Protein AF-A0A564YUG1-F1 (afdb_monomer)

Foldseek 3Di:
DPPDDDDPVCQCVVQVPDPPSVVVVVVVVVCCVVVPPPPPDDQPLVDFLLVLLQPADFPDPDAFPDLQLLLVLVVVLCVVQVHDVVVVSVVLRCLLSVVDQFANEEEEEAAPQSCLCVVLCLSPRSWQEDEQEACPVVDLQRCVRVPPTQAYEYEAYADAPVCLVVLLCQLGQHWDWGDDPPDDTDIDGRHHYYYYHHDPSCPNDDPVSNVSNVVSYHYGYRHDHRDPPDDTDNTSSSVSVNSVVVVD

Radius of gyration: 21.31 Å; Cα contacts (8 Å, |Δi|>4): 382; chains: 1; bounding box: 43×66×45 Å

Solvent-accessible surface area (backbone atoms only — not comparable to full-atom values): 13990 Å² total; per-residue (Å²): 133,85,84,71,92,70,62,77,88,57,50,65,74,72,39,69,81,44,89,68,34,68,62,52,49,52,49,48,49,51,48,43,56,74,75,38,93,56,80,84,53,78,61,73,46,78,50,60,49,66,60,42,46,72,70,42,74,65,85,58,92,64,75,44,96,56,34,64,63,28,14,54,51,58,50,46,58,32,57,71,39,75,41,60,60,67,62,49,51,53,50,50,29,39,28,61,34,50,68,46,85,44,34,11,28,41,35,36,32,29,53,82,65,29,50,45,65,62,51,53,50,54,69,44,64,64,50,59,54,36,80,36,53,59,62,40,84,81,41,86,46,55,62,42,69,52,54,98,40,63,33,35,37,28,48,46,59,64,46,40,89,86,46,41,65,58,51,42,33,43,25,30,39,41,70,43,83,33,41,37,90,99,50,74,66,43,76,38,65,64,42,25,32,41,34,29,28,65,58,65,72,42,75,72,47,56,70,88,64,27,52,62,45,62,72,11,47,48,78,46,65,31,74,51,61,58,72,90,81,70,79,73,52,79,29,47,56,9,51,38,48,37,58,54,63,76,78,105

Mean predicted aligned error: 9.44 Å

Secondary structure (DSSP, 8-state):
-------GGGHHHHHTTSTTHHHHHHHHHHHHHHH-TTSSSPPGGGS-HHHHHHHPPP--S---S-HHHHHHHHHHHHHHTT--HHHHHHHHHHHHTT-SSS--EEEEE-STTSSHHHHHHHHHTTS-EEEE-GGGGT-TTTTGGGTT-SEEEEES----TTTHHHHHHHHHT--EEEEETTEEEEEE----EEEEESS-TTTTS-HHHHHHHHTTEEEEE--SPPPTT--S---HHHHHHHHHHHH-

InterPro domains:
  IPR001257 Parvovirus non-structural protein 1, helicase domain [PF01057] (94-233)
  IPR014015 Helicase, superfamily 3, DNA virus [PS51206] (80-248)
  IPR027417 P-loop containing nucleoside triphosphate hydrolase [G3DSA:3.40.50.300] (53-245)
  IPR027417 P-loop containing nucleoside triphosphate hydrolase [SSF52540] (56-233)

Structure (mmCIF, N/CA/C/O backbone):
data_AF-A0A564YUG1-F1
#
_entry.id   AF-A0A564YUG1-F1
#
loop_
_atom_site.group_PDB
_atom_site.id
_atom_site.type_symbol
_atom_site.label_atom_id
_atom_site.label_alt_id
_atom_site.label_comp_id
_atom_site.label_asym_id
_atom_site.label_entity_id
_atom_site.label_seq_id
_atom_site.pdbx_PDB_ins_code
_atom_site.Cartn_x
_atom_site.Cartn_y
_atom_site.Cartn_z
_atom_site.occupancy
_atom_site.B_iso_or_equiv
_atom_site.auth_seq_id
_atom_site.auth_comp_id
_atom_site.auth_asym_id
_atom_site.auth_atom_id
_atom_site.pdbx_PDB_model_num
ATOM 1 N N . MET A 1 1 ? -17.049 35.462 1.068 1.00 35.97 1 MET A N 1
ATOM 2 C CA . MET A 1 1 ? -17.429 35.393 -0.361 1.00 35.97 1 MET A CA 1
ATOM 3 C C . MET A 1 1 ? -17.433 33.933 -0.774 1.00 35.97 1 MET A C 1
ATOM 5 O O . MET A 1 1 ? -16.381 33.310 -0.739 1.00 35.97 1 MET A O 1
ATOM 9 N N . GLN A 1 2 ? -18.609 33.367 -1.058 1.00 30.78 2 GLN A N 1
ATOM 10 C CA . GLN A 1 2 ? -18.734 32.014 -1.605 1.00 30.78 2 GLN A CA 1
ATOM 11 C C . GLN A 1 2 ? -18.182 32.018 -3.034 1.00 30.78 2 GLN A C 1
ATOM 13 O O . GLN A 1 2 ? -18.690 32.736 -3.892 1.00 30.78 2 GLN A O 1
ATOM 18 N N . TRP A 1 3 ? -17.125 31.249 -3.279 1.00 39.06 3 TRP A N 1
ATOM 19 C CA . TRP A 1 3 ? -16.566 31.059 -4.614 1.00 39.06 3 TRP A CA 1
ATOM 20 C C . TRP A 1 3 ? -17.509 30.149 -5.406 1.00 39.06 3 TRP A C 1
ATOM 22 O O . TRP A 1 3 ? -17.439 28.925 -5.316 1.00 39.06 3 TRP A O 1
ATOM 32 N N . ILE A 1 4 ? -18.458 30.762 -6.109 1.00 40.62 4 ILE A N 1
ATOM 33 C CA . ILE A 1 4 ? -19.416 30.072 -6.972 1.00 40.62 4 ILE A CA 1
ATOM 34 C C . ILE A 1 4 ? -18.651 29.411 -8.129 1.00 40.62 4 ILE A C 1
ATOM 36 O O . ILE A 1 4 ? -17.757 30.007 -8.730 1.00 40.62 4 ILE A O 1
ATOM 40 N N . LYS A 1 5 ? -19.008 28.155 -8.410 1.00 41.91 5 LYS A N 1
ATOM 41 C CA . LYS A 1 5 ? -18.576 27.369 -9.570 1.00 41.91 5 LYS A CA 1
ATOM 42 C C . LYS A 1 5 ? -19.058 28.064 -10.851 1.00 41.91 5 LYS A C 1
ATOM 44 O O . LYS A 1 5 ? -20.190 27.840 -11.265 1.00 41.91 5 LYS A O 1
ATOM 49 N N . PHE A 1 6 ? -18.249 28.930 -11.451 1.00 48.94 6 PHE A N 1
ATOM 50 C CA . PHE A 1 6 ? -18.597 29.551 -12.731 1.00 48.94 6 PHE A CA 1
ATOM 51 C C . PHE A 1 6 ? -18.059 28.730 -13.903 1.00 48.94 6 PHE A C 1
ATOM 53 O O . PHE A 1 6 ? -16.914 28.277 -13.873 1.00 48.94 6 PHE A O 1
ATOM 60 N N . ASN A 1 7 ? -18.896 28.559 -14.931 1.00 48.53 7 ASN A N 1
ATOM 61 C CA . ASN A 1 7 ? -18.493 28.012 -16.222 1.00 48.53 7 ASN A CA 1
ATOM 62 C C . ASN A 1 7 ? -17.482 28.987 -16.872 1.00 48.53 7 ASN A C 1
ATOM 64 O O . ASN A 1 7 ? -17.807 30.173 -16.994 1.00 48.53 7 ASN A O 1
ATOM 68 N N . PRO A 1 8 ? -16.280 28.531 -17.282 1.00 51.25 8 PRO A N 1
ATOM 69 C CA . PRO A 1 8 ? -15.263 29.376 -17.905 1.00 51.25 8 PRO A CA 1
ATOM 70 C C . PRO A 1 8 ? -15.755 30.203 -19.098 1.00 51.25 8 PRO A C 1
ATOM 72 O O . PRO A 1 8 ? -15.286 31.321 -19.303 1.00 51.25 8 PRO A O 1
ATOM 75 N N . GLU A 1 9 ? -16.741 29.698 -19.839 1.00 51.22 9 GLU A N 1
ATOM 76 C CA . GLU A 1 9 ? -17.323 30.376 -21.005 1.00 51.22 9 GLU A CA 1
ATOM 77 C C . GLU A 1 9 ? -18.122 31.641 -20.637 1.00 51.22 9 GLU A C 1
ATOM 79 O O . GLU A 1 9 ? -18.300 32.524 -21.469 1.00 51.22 9 GLU A O 1
ATOM 84 N N . GLN A 1 10 ? -18.555 31.780 -19.376 1.00 55.59 10 GLN A N 1
ATOM 85 C CA . GLN A 1 10 ? -19.333 32.926 -18.877 1.00 55.59 10 GLN A CA 1
ATOM 86 C C . GLN A 1 10 ? -18.463 34.027 -18.242 1.00 55.59 10 GLN A C 1
ATOM 88 O O . GLN A 1 10 ? -18.960 35.093 -17.866 1.00 55.59 10 GLN A O 1
ATOM 93 N N . LEU A 1 11 ? -17.156 33.786 -18.092 1.00 58.19 11 LEU A N 1
ATOM 94 C CA . LEU A 1 11 ? -16.226 34.707 -17.430 1.00 58.19 11 LEU A CA 1
ATOM 95 C C . LEU A 1 11 ? -16.029 36.051 -18.163 1.00 58.19 11 LEU A C 1
ATOM 97 O O . LEU A 1 11 ? -15.953 37.068 -17.470 1.00 58.19 11 LEU A O 1
ATOM 101 N N . PRO A 1 12 ? -15.975 36.134 -19.509 1.00 57.88 12 PRO A N 1
ATOM 102 C CA . PRO A 1 12 ? -15.761 37.416 -20.190 1.00 57.88 12 PRO A CA 1
ATOM 103 C C . PRO A 1 12 ? -16.916 38.414 -19.993 1.00 57.88 12 PRO A C 1
ATOM 105 O O . PRO A 1 12 ? -16.694 39.613 -19.818 1.00 57.88 12 PRO A O 1
ATOM 108 N N . GLU A 1 13 ? -18.159 37.929 -19.956 1.00 60.62 13 GLU A N 1
ATOM 109 C CA . GLU A 1 13 ? -19.359 38.774 -19.939 1.00 60.62 13 GLU A CA 1
ATOM 110 C C . GLU A 1 13 ? -19.596 39.439 -18.568 1.00 60.62 13 GLU A C 1
ATOM 112 O O . GLU A 1 13 ? -19.945 40.619 -18.490 1.00 60.62 13 GLU A O 1
ATOM 117 N N . LEU A 1 14 ? -19.311 38.723 -17.473 1.00 57.88 14 LEU A N 1
ATOM 118 C CA . LEU A 1 14 ? -19.419 39.220 -16.092 1.00 57.88 14 LEU A CA 1
ATOM 119 C C . LEU A 1 14 ? -18.334 40.245 -15.732 1.00 57.88 14 LEU A C 1
ATOM 121 O O . LEU A 1 14 ? -18.586 41.178 -14.967 1.00 57.88 14 LEU A O 1
ATOM 125 N N . TRP A 1 15 ? -17.126 40.070 -16.269 1.00 60.28 15 TRP A N 1
ATOM 126 C CA . TRP A 1 15 ? -15.959 40.866 -15.891 1.00 60.28 15 TRP A CA 1
ATOM 127 C C . TRP A 1 15 ? -15.793 42.124 -16.750 1.00 60.28 15 TRP A C 1
ATOM 129 O O . TRP A 1 15 ? -15.273 43.117 -16.243 1.00 60.28 15 TRP A O 1
ATOM 139 N N . SER A 1 16 ? -16.331 42.138 -17.977 1.00 63.28 16 SER A N 1
ATOM 140 C CA . SER A 1 16 ? -16.309 43.287 -18.903 1.00 63.28 16 SER A CA 1
ATOM 141 C C . SER A 1 16 ? -16.864 44.601 -18.328 1.00 63.28 16 SER A C 1
ATOM 143 O O . SER A 1 16 ? -16.553 45.682 -18.824 1.00 63.28 16 SER A O 1
ATOM 145 N N . ARG A 1 17 ? -17.649 44.527 -17.245 1.00 66.81 17 ARG A N 1
ATOM 146 C CA . ARG A 1 17 ? -18.248 45.677 -16.547 1.00 66.81 17 ARG A CA 1
ATOM 147 C C . ARG A 1 17 ? -17.278 46.431 -15.632 1.00 66.81 17 ARG A C 1
ATOM 149 O O . ARG A 1 17 ? -17.641 47.484 -15.112 1.00 66.81 17 ARG A O 1
ATOM 156 N N . TYR A 1 18 ? -16.068 45.916 -15.411 1.00 63.25 18 TYR A N 1
ATOM 157 C CA . TYR A 1 18 ? -15.083 46.528 -14.519 1.00 63.25 18 TYR A CA 1
ATOM 158 C C . TYR A 1 18 ? -13.898 47.126 -15.293 1.00 63.25 18 TYR A C 1
ATOM 160 O O . TYR A 1 18 ? -13.341 46.469 -16.170 1.00 63.25 18 TYR A O 1
ATOM 168 N N . PRO A 1 19 ? -13.417 48.330 -14.940 1.00 66.88 19 PRO A N 1
ATOM 169 C CA . PRO A 1 19 ? -12.185 48.867 -15.515 1.00 66.88 19 PRO A CA 1
ATOM 170 C C . PRO A 1 19 ? -10.993 47.939 -15.225 1.00 66.88 19 PRO A C 1
ATOM 172 O O . PRO A 1 19 ? -10.834 47.463 -14.097 1.00 66.88 19 PRO A O 1
ATOM 175 N N . ASN A 1 20 ? -10.133 47.704 -16.222 1.00 69.56 20 ASN A N 1
ATOM 176 C CA . ASN A 1 20 ? -8.945 46.834 -16.132 1.00 69.56 20 ASN A CA 1
ATOM 177 C C . ASN A 1 20 ? -9.237 45.355 -15.802 1.00 69.56 20 ASN A C 1
ATOM 179 O O . ASN A 1 20 ? -8.380 44.659 -15.245 1.00 69.56 20 ASN A O 1
ATOM 183 N N . TRP A 1 21 ? -10.435 44.864 -16.128 1.00 70.06 21 TRP A N 1
ATOM 184 C CA . TRP A 1 21 ? -10.848 43.488 -15.852 1.00 70.06 21 TRP A CA 1
ATOM 185 C C . TRP A 1 21 ? -9.943 42.435 -16.495 1.00 70.06 21 TRP A C 1
ATOM 187 O O . TRP A 1 21 ? -9.696 41.415 -15.867 1.00 70.06 21 TRP A O 1
ATOM 197 N N . GLU A 1 22 ? -9.375 42.701 -17.673 1.00 66.44 22 GLU A N 1
ATOM 198 C CA . GLU A 1 22 ? -8.448 41.790 -18.359 1.00 66.44 22 GLU A CA 1
ATOM 199 C C . GLU A 1 22 ? -7.212 41.486 -17.506 1.00 66.44 22 GLU A C 1
ATOM 201 O O . GLU A 1 22 ? -6.846 40.326 -17.331 1.00 66.44 22 GLU A O 1
ATOM 206 N N . LYS A 1 23 ? -6.613 42.511 -16.879 1.00 72.31 23 LYS A N 1
ATOM 207 C CA . LYS A 1 23 ? -5.474 42.331 -15.963 1.00 72.31 23 LYS A CA 1
ATOM 208 C C . LYS A 1 23 ? -5.867 41.547 -14.714 1.00 72.31 23 LYS A C 1
ATOM 210 O O . LYS A 1 23 ? -5.093 40.713 -14.252 1.00 72.31 23 LYS A O 1
ATOM 215 N N . LYS A 1 24 ? -7.065 41.786 -14.170 1.00 63.72 24 LYS A N 1
ATOM 216 C CA . LYS A 1 24 ? -7.566 41.042 -13.003 1.00 63.72 24 LYS A CA 1
ATOM 217 C C . LYS A 1 24 ? -7.932 39.600 -13.347 1.00 63.72 24 LYS A C 1
ATOM 219 O O . LYS A 1 24 ? -7.677 38.723 -12.532 1.00 63.72 24 LYS A O 1
ATOM 224 N N . LEU A 1 25 ? -8.472 39.342 -14.536 1.00 68.25 25 LEU A N 1
ATOM 225 C CA . LEU A 1 25 ? -8.755 38.000 -15.033 1.00 68.25 25 LEU A CA 1
ATOM 226 C C . LEU A 1 25 ? -7.450 37.254 -15.308 1.00 68.25 25 LEU A C 1
ATOM 228 O O . LEU A 1 25 ? -7.324 36.115 -14.892 1.00 68.25 25 LEU A O 1
ATOM 232 N N . GLN A 1 26 ? -6.444 37.895 -15.906 1.00 67.44 26 GLN A N 1
ATOM 233 C CA . GLN A 1 26 ? -5.105 37.315 -16.056 1.00 67.44 26 GLN A CA 1
ATOM 234 C C . GLN A 1 26 ? -4.451 37.025 -14.700 1.00 67.44 26 GLN A C 1
ATOM 236 O O . GLN A 1 26 ? -3.839 35.974 -14.523 1.00 67.44 26 GLN A O 1
ATOM 241 N N . GLN A 1 27 ? -4.600 37.907 -13.708 1.00 65.94 27 GLN A N 1
ATOM 242 C CA . GLN A 1 27 ? -4.155 37.639 -12.337 1.00 65.94 27 GLN A CA 1
ATOM 243 C C . GLN A 1 27 ? -4.935 36.486 -11.699 1.00 65.94 27 GLN A C 1
ATOM 245 O O . GLN A 1 27 ? -4.324 35.604 -11.115 1.00 65.94 27 GLN A O 1
ATOM 250 N N . TYR A 1 28 ? -6.257 36.433 -11.855 1.00 63.81 28 TYR A N 1
ATOM 251 C CA . TYR A 1 28 ? -7.085 35.339 -11.352 1.00 63.81 28 TYR A CA 1
ATOM 252 C C . TYR A 1 28 ? -6.732 34.010 -12.020 1.00 63.81 28 TYR A C 1
ATOM 254 O O . TYR A 1 28 ? -6.513 33.032 -11.326 1.00 63.81 28 TYR A O 1
ATOM 262 N N . VAL A 1 29 ? -6.610 33.979 -13.345 1.00 62.97 29 VAL A N 1
ATOM 263 C CA . VAL A 1 29 ? -6.232 32.800 -14.126 1.00 62.97 29 VAL A CA 1
ATOM 264 C C . VAL A 1 29 ? -4.805 32.384 -13.799 1.00 62.97 29 VAL A C 1
ATOM 266 O O . VAL A 1 29 ? -4.581 31.213 -13.563 1.00 62.97 29 VAL A O 1
ATOM 269 N N . SER A 1 30 ? -3.844 33.303 -13.685 1.00 61.09 30 SER A N 1
ATOM 270 C CA . SER A 1 30 ? -2.475 32.951 -13.281 1.00 61.09 30 SER A CA 1
ATOM 271 C C . SER A 1 30 ? -2.395 32.470 -11.836 1.00 61.09 30 SER A C 1
ATOM 273 O O . SER A 1 30 ? -1.652 31.534 -11.567 1.00 61.09 30 SER A O 1
ATOM 275 N N . VAL A 1 31 ? -3.176 33.040 -10.913 1.00 58.19 31 VAL A N 1
ATOM 276 C CA . VAL A 1 31 ? -3.302 32.533 -9.542 1.00 58.19 31 VAL A CA 1
ATOM 277 C C . VAL A 1 31 ? -3.963 31.164 -9.562 1.00 58.19 31 VAL A C 1
ATOM 279 O O . VAL A 1 31 ? -3.436 30.256 -8.945 1.00 58.19 31 VAL A O 1
ATOM 282 N N . MET A 1 32 ? -5.051 30.964 -10.300 1.00 55.44 32 MET A N 1
ATOM 283 C CA . MET A 1 32 ? -5.759 29.685 -10.407 1.00 55.44 32 MET A CA 1
ATOM 284 C C . MET A 1 32 ? -4.901 28.613 -11.086 1.00 55.44 32 MET A C 1
ATOM 286 O O . MET A 1 32 ? -4.830 27.512 -10.574 1.00 55.44 32 MET A O 1
ATOM 290 N N . ILE A 1 33 ? -4.179 28.925 -12.161 1.00 54.00 33 ILE A N 1
ATOM 291 C CA . ILE A 1 33 ? -3.236 28.015 -12.828 1.00 54.00 33 ILE A CA 1
ATOM 292 C C . ILE A 1 33 ? -2.066 27.682 -11.893 1.00 54.00 33 ILE A C 1
ATOM 294 O O . ILE A 1 33 ? -1.682 26.524 -11.793 1.00 54.00 33 ILE A O 1
ATOM 298 N N . LYS A 1 34 ? -1.526 28.669 -11.161 1.00 48.62 34 LYS A N 1
ATOM 299 C CA . LYS A 1 34 ? -0.432 28.446 -10.197 1.00 48.62 34 LYS A CA 1
ATOM 300 C C . LYS A 1 34 ? -0.870 27.726 -8.922 1.00 48.62 34 LYS A C 1
ATOM 302 O O . LYS A 1 34 ? -0.042 27.080 -8.296 1.00 48.62 34 LYS A O 1
ATOM 307 N N . THR A 1 35 ? -2.126 27.873 -8.503 1.00 47.16 35 THR A N 1
ATOM 308 C CA . THR A 1 35 ? -2.647 27.288 -7.251 1.00 47.16 35 THR A CA 1
ATOM 309 C C . THR A 1 35 ? -3.457 26.016 -7.472 1.00 47.16 35 THR A C 1
ATOM 311 O O . THR A 1 35 ? -3.756 25.321 -6.507 1.00 47.16 35 THR A O 1
ATOM 314 N N . LYS A 1 36 ? -3.846 25.710 -8.714 1.00 46.59 36 LYS A N 1
ATOM 315 C CA . LYS A 1 36 ? -4.744 24.606 -9.059 1.00 46.59 36 LYS A CA 1
ATOM 316 C C . LYS A 1 36 ? -4.379 23.975 -10.402 1.00 46.59 36 LYS A C 1
ATOM 318 O O . LYS A 1 36 ? -5.195 23.964 -11.325 1.00 46.59 36 LYS A O 1
ATOM 323 N N . SER A 1 37 ? -3.228 23.324 -10.475 1.00 39.81 37 SER A N 1
ATOM 324 C CA . SER A 1 37 ? -3.022 22.190 -11.389 1.00 39.81 37 SER A CA 1
ATOM 325 C C . SER A 1 37 ? -3.933 20.997 -11.010 1.00 39.81 37 SER A C 1
ATOM 327 O O . SER A 1 37 ? -3.449 19.897 -10.794 1.00 39.81 37 SER A O 1
ATOM 329 N N . GLY A 1 38 ? -5.233 21.235 -10.777 1.00 45.19 38 GLY A N 1
ATOM 330 C CA . GLY A 1 38 ? -6.126 20.243 -10.169 1.00 45.19 38 GLY A CA 1
ATOM 331 C C . GLY A 1 38 ? -7.610 20.606 -10.028 1.00 45.19 38 GLY A C 1
ATOM 332 O O . GLY A 1 38 ? -8.378 19.774 -9.563 1.00 45.19 38 GLY A O 1
ATOM 333 N N . LEU A 1 39 ? -8.074 21.814 -10.395 1.00 45.41 39 LEU A N 1
ATOM 334 C CA . LEU A 1 39 ? -9.520 22.130 -10.291 1.00 45.41 39 LEU A CA 1
ATOM 335 C C . LEU A 1 39 ? -10.339 21.760 -11.530 1.00 45.41 39 LEU A C 1
ATOM 337 O O . LEU A 1 39 ? -11.562 21.675 -11.439 1.00 45.41 39 LEU A O 1
ATOM 341 N N . PHE A 1 40 ? -9.668 21.627 -12.672 1.00 46.16 40 PHE A N 1
ATOM 342 C CA . PHE A 1 40 ? -10.257 21.210 -13.946 1.00 46.16 40 PHE A CA 1
ATOM 343 C C . PHE A 1 40 ? -9.748 19.838 -14.390 1.00 46.16 40 PHE A C 1
ATOM 345 O O . PHE A 1 40 ? -10.320 19.254 -15.306 1.00 46.16 40 PHE A O 1
ATOM 352 N N . ASP A 1 41 ? -8.705 19.324 -13.739 1.00 60.84 41 ASP A N 1
ATOM 353 C CA . ASP A 1 41 ? -8.256 17.961 -13.958 1.00 60.84 41 ASP A CA 1
ATOM 354 C C . ASP A 1 41 ? -9.242 16.997 -13.303 1.00 60.84 41 ASP A C 1
ATOM 356 O O . ASP A 1 41 ? -9.705 17.202 -12.178 1.00 60.84 41 ASP A O 1
ATOM 360 N N . GLU A 1 42 ? -9.586 15.940 -14.033 1.00 75.12 42 GLU A N 1
ATOM 361 C CA . GLU A 1 42 ? -10.364 14.844 -13.473 1.00 75.12 42 GLU A CA 1
ATOM 362 C C . GLU A 1 42 ? -9.662 14.284 -12.224 1.00 75.12 42 GLU A C 1
ATOM 364 O O . GLU A 1 42 ? -8.439 14.100 -12.250 1.00 75.12 42 GLU A O 1
ATOM 369 N N . PRO A 1 43 ? -10.411 13.968 -11.149 1.00 84.56 43 PRO A N 1
ATOM 370 C CA . PRO A 1 43 ? -9.854 13.306 -9.978 1.00 84.56 43 PRO A CA 1
ATOM 371 C C . PRO A 1 43 ? -9.010 12.085 -10.356 1.00 84.56 43 PRO A C 1
ATOM 373 O O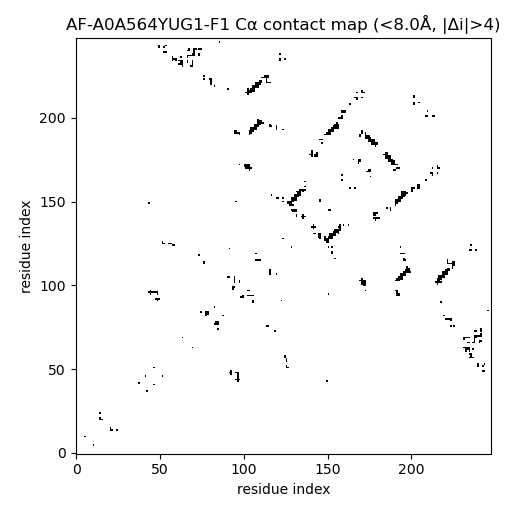 . PRO A 1 43 ? -9.415 11.291 -11.209 1.00 84.56 43 PRO A O 1
ATOM 376 N N . PHE A 1 44 ? -7.864 11.895 -9.690 1.00 88.81 44 PHE A N 1
ATOM 377 C CA . PHE A 1 44 ? -6.894 10.856 -10.062 1.00 88.81 44 PHE A CA 1
ATOM 378 C C . PHE A 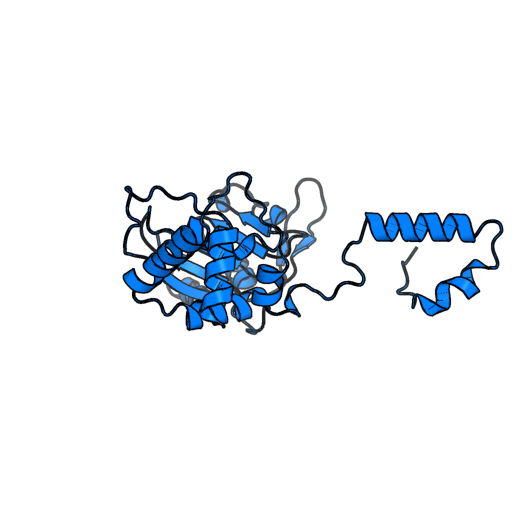1 44 ? -7.526 9.456 -10.162 1.00 88.81 44 PHE A C 1
ATOM 380 O O . PHE A 1 44 ? -7.211 8.698 -11.077 1.00 88.81 44 PHE A O 1
ATOM 387 N N . HIS A 1 45 ? -8.475 9.141 -9.276 1.00 89.62 45 HIS A N 1
ATOM 388 C CA . HIS A 1 45 ? -9.146 7.842 -9.185 1.00 89.62 45 HIS A CA 1
ATOM 389 C C . HIS A 1 45 ? -10.101 7.532 -10.355 1.00 89.62 45 HIS A C 1
ATOM 391 O O . HIS A 1 45 ? -10.567 6.398 -10.498 1.00 89.62 45 HIS A O 1
ATOM 397 N N . ILE A 1 46 ? -10.405 8.511 -11.216 1.00 91.25 46 ILE A N 1
ATOM 398 C CA . ILE A 1 46 ? -11.182 8.279 -12.442 1.00 91.25 46 ILE A CA 1
ATOM 399 C C . ILE A 1 46 ? -10.323 7.584 -13.504 1.00 91.25 46 ILE A C 1
ATOM 401 O O . ILE A 1 46 ? -10.829 6.736 -14.241 1.00 91.25 46 ILE A O 1
ATOM 405 N N . LYS A 1 47 ? -9.025 7.894 -13.558 1.00 92.00 47 LYS A N 1
ATOM 406 C CA . LYS A 1 47 ? -8.107 7.364 -14.570 1.00 92.00 47 LYS A CA 1
ATOM 407 C C . LYS A 1 47 ? -7.523 6.011 -14.131 1.00 92.00 47 LYS A C 1
ATOM 409 O O . LYS A 1 47 ? -7.236 5.838 -12.946 1.00 92.00 47 LYS A O 1
ATOM 414 N N . PRO A 1 48 ? -7.314 5.061 -15.063 1.00 94.94 48 PRO A N 1
ATOM 415 C CA . PRO A 1 48 ? -6.593 3.820 -14.783 1.00 94.94 48 PRO A CA 1
ATOM 416 C C . PRO A 1 48 ? -5.196 4.071 -14.208 1.00 94.94 48 PRO A C 1
ATOM 418 O O . PRO A 1 48 ? -4.481 4.962 -14.664 1.00 94.94 48 PRO A O 1
ATOM 421 N N . TYR A 1 49 ? -4.772 3.233 -13.267 1.00 95.88 49 TYR A N 1
ATOM 422 C CA . TYR A 1 49 ? -3.455 3.271 -12.634 1.00 95.88 49 TYR A CA 1
ATOM 423 C C . TYR A 1 49 ? -2.316 3.283 -13.659 1.00 95.88 49 TYR A C 1
ATOM 425 O O . TYR A 1 49 ? -1.382 4.076 -13.553 1.00 95.88 49 TYR A O 1
ATOM 433 N N . LEU A 1 50 ? -2.426 2.453 -14.699 1.00 94.75 50 LEU A N 1
ATOM 434 C CA . LEU A 1 50 ? -1.431 2.377 -15.769 1.00 94.75 50 LEU A CA 1
ATOM 435 C C . LEU A 1 50 ? -1.274 3.690 -16.542 1.00 94.75 50 LEU A C 1
ATOM 437 O O . LEU A 1 50 ? -0.164 4.002 -16.966 1.00 94.75 50 LEU A O 1
ATOM 441 N N . VAL A 1 51 ? -2.344 4.480 -16.686 1.00 93.62 51 VAL A N 1
ATOM 442 C CA . VAL A 1 51 ? -2.264 5.799 -17.331 1.00 93.62 51 VAL A CA 1
ATOM 443 C C . VAL A 1 51 ? -1.388 6.726 -16.495 1.00 93.62 51 VAL A C 1
ATOM 445 O O . VAL A 1 51 ? -0.519 7.393 -17.050 1.00 93.62 51 VAL A O 1
ATOM 448 N N . HIS A 1 52 ? -1.544 6.727 -15.170 1.00 93.25 52 HIS A N 1
ATOM 449 C CA . HIS A 1 52 ? -0.679 7.513 -14.284 1.00 93.25 52 HIS A CA 1
ATOM 450 C C . HIS A 1 52 ? 0.775 7.051 -14.358 1.00 93.25 52 HIS A C 1
ATOM 452 O O . HIS A 1 52 ? 1.667 7.875 -14.516 1.00 93.25 52 HIS A O 1
ATOM 458 N N . VAL A 1 53 ? 1.023 5.738 -14.336 1.00 94.31 53 VAL A N 1
ATOM 459 C CA . VAL A 1 53 ? 2.383 5.184 -14.445 1.00 94.31 53 VAL A CA 1
ATOM 460 C C . VAL A 1 53 ? 3.056 5.548 -15.769 1.00 94.31 53 VAL A C 1
ATOM 462 O O . VAL A 1 53 ? 4.238 5.872 -15.783 1.00 94.31 53 VAL A O 1
ATOM 465 N N . GLN A 1 54 ? 2.324 5.513 -16.883 1.00 92.25 54 GLN A N 1
ATOM 466 C CA . GLN A 1 54 ? 2.864 5.834 -18.206 1.00 92.25 54 GLN A CA 1
ATOM 467 C C . GLN A 1 54 ? 3.253 7.308 -18.354 1.00 92.25 54 GLN A C 1
ATOM 469 O O . GLN A 1 54 ? 4.242 7.596 -19.022 1.00 92.25 54 GLN A O 1
ATOM 474 N N . HIS A 1 55 ? 2.496 8.220 -17.741 1.00 90.19 55 HIS A N 1
ATOM 475 C CA . HIS A 1 55 ? 2.699 9.664 -17.892 1.00 90.19 55 HIS A CA 1
ATOM 476 C C . HIS A 1 55 ? 3.517 10.292 -16.755 1.00 90.19 55 HIS A C 1
ATOM 478 O O . HIS A 1 55 ? 3.953 11.436 -16.885 1.00 90.19 55 HIS A O 1
ATOM 484 N N . ALA A 1 56 ? 3.732 9.574 -15.651 1.00 90.19 56 ALA A N 1
ATOM 485 C CA . ALA A 1 56 ? 4.531 10.058 -14.537 1.00 90.19 56 ALA A CA 1
ATOM 486 C C . ALA A 1 56 ? 6.014 10.162 -14.915 1.00 90.19 56 ALA A C 1
ATOM 488 O O . ALA A 1 56 ? 6.616 9.233 -15.455 1.00 90.19 56 ALA A O 1
ATOM 489 N N . THR A 1 57 ? 6.622 11.294 -14.571 1.00 90.50 57 THR A N 1
ATOM 490 C CA . THR A 1 57 ? 8.078 11.444 -14.577 1.00 90.50 57 THR A CA 1
ATOM 491 C C . THR A 1 57 ? 8.670 10.684 -13.399 1.00 90.50 57 THR A C 1
ATOM 493 O O . THR A 1 57 ? 8.125 10.751 -12.298 1.00 90.50 57 THR A O 1
ATOM 496 N N . CYS A 1 58 ? 9.801 10.006 -13.595 1.00 89.00 58 CYS A N 1
ATOM 497 C CA . CYS A 1 58 ? 10.482 9.332 -12.494 1.00 89.00 58 CYS A CA 1
ATOM 498 C C . CYS A 1 58 ? 10.912 10.350 -11.421 1.00 89.00 58 CYS A C 1
ATOM 500 O O . CYS A 1 58 ? 11.661 11.274 -11.741 1.00 89.00 58 CYS A O 1
ATOM 502 N N . PRO A 1 59 ? 10.454 10.201 -10.162 1.00 88.25 59 PRO A N 1
ATOM 503 C CA . PRO A 1 59 ? 10.816 11.118 -9.084 1.00 88.25 59 PRO A CA 1
ATOM 504 C C . PRO A 1 59 ? 12.144 10.746 -8.405 1.00 88.25 59 PRO A C 1
ATOM 506 O O . PRO A 1 59 ? 12.609 11.475 -7.532 1.00 88.25 59 PRO A O 1
ATOM 509 N N . ASP A 1 60 ? 12.742 9.600 -8.746 1.00 89.50 60 ASP A N 1
ATOM 510 C CA . ASP A 1 60 ? 13.993 9.159 -8.134 1.00 89.50 60 ASP A CA 1
ATOM 511 C C . ASP A 1 60 ? 15.184 9.953 -8.683 1.00 89.50 60 ASP A C 1
ATOM 513 O O . ASP A 1 60 ? 15.267 10.243 -9.870 1.00 89.50 60 ASP A O 1
ATOM 517 N N . ASN A 1 61 ? 16.158 10.261 -7.827 1.00 87.56 61 ASN A N 1
ATOM 518 C CA . ASN A 1 61 ? 17.375 10.961 -8.256 1.00 87.56 61 ASN A CA 1
ATOM 519 C C . ASN A 1 61 ? 18.387 10.027 -8.938 1.00 87.56 61 ASN A C 1
ATOM 521 O O . ASN A 1 61 ? 19.215 10.471 -9.732 1.00 87.56 61 ASN A O 1
ATOM 525 N N . LEU A 1 62 ? 18.351 8.740 -8.588 1.00 86.81 62 LEU A N 1
ATOM 526 C CA . LEU A 1 62 ? 19.257 7.723 -9.103 1.00 86.81 62 LEU A CA 1
ATOM 527 C C . LEU A 1 62 ? 18.515 6.855 -10.108 1.00 86.81 62 LEU A C 1
ATOM 529 O O . LEU A 1 62 ? 17.480 6.270 -9.792 1.00 86.81 62 LEU A O 1
ATOM 533 N N . HIS A 1 63 ? 19.086 6.755 -11.299 1.00 85.81 63 HIS A N 1
ATOM 534 C CA . HIS A 1 63 ? 18.542 5.979 -12.398 1.00 85.81 63 HIS A CA 1
ATOM 535 C C . HIS A 1 63 ? 19.571 4.957 -12.854 1.00 85.81 63 HIS A C 1
ATOM 537 O O . HIS A 1 63 ? 20.767 5.247 -12.890 1.00 85.81 63 HIS A O 1
ATOM 543 N N . ASP A 1 64 ? 19.089 3.775 -13.217 1.00 81.50 64 ASP A N 1
ATOM 544 C CA . ASP A 1 64 ? 19.890 2.824 -13.974 1.00 81.50 64 ASP A CA 1
ATOM 545 C C . ASP A 1 64 ? 19.863 3.192 -15.464 1.00 81.50 64 ASP A C 1
ATOM 547 O O . ASP A 1 64 ? 18.868 3.725 -15.962 1.00 81.50 64 ASP A O 1
ATOM 551 N N . ASN A 1 65 ? 20.942 2.876 -16.177 1.00 82.94 65 ASN A N 1
ATOM 552 C CA . ASN A 1 65 ? 20.996 2.998 -17.631 1.00 82.94 65 ASN A CA 1
ATOM 553 C C . ASN A 1 65 ? 20.144 1.916 -18.318 1.00 82.94 65 ASN A C 1
ATOM 555 O O . ASN A 1 65 ? 19.700 2.127 -19.445 1.00 82.94 65 ASN A O 1
ATOM 559 N N . ASP A 1 66 ? 19.910 0.777 -17.651 1.00 87.12 66 ASP A N 1
ATOM 560 C CA . ASP A 1 66 ? 19.047 -0.302 -18.141 1.00 87.12 66 ASP A CA 1
ATOM 561 C C . ASP A 1 66 ? 17.838 -0.549 -17.210 1.00 87.12 66 ASP A C 1
ATOM 563 O O . ASP A 1 66 ? 17.876 -1.419 -16.330 1.00 87.12 66 ASP A O 1
ATOM 567 N N . PRO A 1 67 ? 16.709 0.159 -17.409 1.00 89.62 67 PRO A N 1
ATOM 568 C CA . PRO A 1 67 ? 15.502 -0.061 -16.613 1.00 89.62 67 PRO A CA 1
ATOM 569 C C . PRO A 1 67 ? 14.878 -1.450 -16.835 1.00 89.62 67 PRO A C 1
ATOM 571 O O . PRO A 1 67 ? 14.079 -1.903 -16.010 1.00 89.62 67 PRO A O 1
ATOM 574 N N . LEU A 1 68 ? 15.239 -2.169 -17.909 1.00 91.50 68 LEU A N 1
ATOM 575 C CA . LEU A 1 68 ? 14.723 -3.512 -18.167 1.00 91.50 68 LEU A CA 1
ATOM 576 C C . LEU A 1 68 ? 15.310 -4.546 -17.202 1.00 91.50 68 LEU A C 1
ATOM 578 O O . LEU A 1 68 ? 14.586 -5.452 -16.777 1.00 91.50 68 LEU A O 1
ATOM 582 N N . ALA A 1 69 ? 16.586 -4.423 -16.835 1.00 90.62 69 ALA A N 1
ATOM 583 C CA . ALA A 1 69 ? 17.182 -5.265 -15.800 1.00 90.62 69 ALA A CA 1
ATOM 584 C C . ALA A 1 69 ? 16.407 -5.118 -14.478 1.00 90.62 69 ALA A C 1
ATOM 586 O O . ALA A 1 69 ? 15.933 -6.111 -13.921 1.00 90.62 69 ALA A O 1
ATOM 587 N N . GLY A 1 70 ? 16.158 -3.869 -14.067 1.00 91.44 70 GLY A N 1
ATOM 588 C CA . GLY A 1 70 ? 15.307 -3.526 -12.925 1.00 91.44 70 GLY A CA 1
ATOM 589 C C . GLY A 1 70 ? 13.901 -4.120 -13.003 1.00 91.44 70 GLY A C 1
ATOM 590 O O . GLY A 1 70 ? 13.417 -4.691 -12.027 1.00 91.44 70 GLY A O 1
ATOM 591 N N . ALA A 1 71 ? 13.249 -4.017 -14.162 1.00 93.75 71 ALA A N 1
ATOM 592 C CA . ALA A 1 71 ? 11.909 -4.558 -14.382 1.00 93.75 71 ALA A CA 1
ATOM 593 C C . ALA A 1 71 ? 11.860 -6.086 -14.226 1.00 93.75 71 ALA A C 1
ATOM 595 O O . ALA A 1 71 ? 10.965 -6.615 -13.569 1.00 93.75 71 ALA A O 1
ATOM 596 N N . ARG A 1 72 ? 12.840 -6.802 -14.795 1.00 92.25 72 ARG A N 1
ATOM 597 C CA . ARG A 1 72 ? 12.953 -8.266 -14.670 1.00 92.25 72 ARG A CA 1
ATOM 598 C C . ARG A 1 72 ? 13.156 -8.694 -13.224 1.00 92.25 72 ARG A C 1
ATOM 600 O O . ARG A 1 72 ? 12.579 -9.690 -12.801 1.00 92.25 72 ARG A O 1
ATOM 607 N N . TYR A 1 73 ? 13.949 -7.939 -12.474 1.00 91.94 73 TYR A N 1
ATOM 608 C CA . TYR A 1 73 ? 14.148 -8.211 -11.060 1.00 91.94 73 TYR A CA 1
ATOM 609 C C . TYR A 1 73 ? 12.892 -7.946 -10.232 1.00 91.94 73 TYR A C 1
ATOM 611 O O . TYR A 1 73 ? 12.504 -8.782 -9.429 1.00 91.94 73 TYR A O 1
ATOM 619 N N . LEU A 1 74 ? 12.202 -6.826 -10.461 1.00 93.81 74 LEU A N 1
ATOM 620 C CA . LEU A 1 74 ? 10.915 -6.574 -9.813 1.00 93.81 74 LEU A CA 1
ATOM 621 C C . LEU A 1 74 ? 9.924 -7.707 -10.101 1.00 93.81 74 LEU A C 1
ATOM 623 O O . LEU A 1 74 ? 9.297 -8.206 -9.173 1.00 93.81 74 LEU A O 1
ATOM 627 N N . TYR A 1 75 ? 9.838 -8.158 -11.356 1.00 94.69 75 TYR A N 1
ATOM 628 C CA . TYR A 1 75 ? 8.995 -9.290 -11.740 1.00 94.69 75 TYR A CA 1
ATOM 629 C C . TYR A 1 75 ? 9.382 -10.585 -11.015 1.00 94.69 75 TYR A C 1
ATOM 631 O O . TYR A 1 75 ? 8.500 -11.309 -10.556 1.00 94.69 75 TYR A O 1
ATOM 639 N N . SER A 1 76 ? 10.683 -10.850 -10.843 1.00 93.12 76 SER A N 1
ATOM 640 C CA . SER A 1 76 ? 11.148 -12.056 -10.151 1.00 93.12 76 SER A CA 1
ATOM 641 C C . SER A 1 76 ? 10.717 -12.099 -8.682 1.00 93.12 76 SER A C 1
ATOM 643 O O . SER A 1 76 ? 10.451 -13.180 -8.160 1.00 93.12 76 SER A O 1
ATOM 645 N N . ILE A 1 77 ? 10.564 -10.945 -8.017 1.00 94.44 77 ILE A N 1
ATOM 646 C CA . ILE A 1 77 ? 10.018 -10.881 -6.651 1.00 94.44 77 ILE A CA 1
ATOM 647 C C . ILE A 1 77 ? 8.594 -11.449 -6.622 1.00 94.44 77 ILE A C 1
ATOM 649 O O . ILE A 1 77 ? 8.274 -12.226 -5.723 1.00 94.44 77 ILE A O 1
ATOM 653 N N . PHE A 1 78 ? 7.753 -11.109 -7.601 1.00 96.06 78 PHE A N 1
ATOM 654 C CA . PHE A 1 78 ? 6.388 -11.636 -7.686 1.00 96.06 78 PHE A CA 1
ATOM 655 C C . PHE A 1 78 ? 6.388 -13.134 -7.995 1.00 96.06 78 PHE A C 1
ATOM 657 O O . PHE A 1 78 ? 5.768 -13.900 -7.260 1.00 96.06 78 PHE A O 1
ATOM 664 N N . THR A 1 79 ? 7.146 -13.573 -9.006 1.00 94.75 79 THR A N 1
ATOM 665 C CA . THR A 1 79 ? 7.175 -14.992 -9.400 1.00 94.75 79 THR A CA 1
ATOM 666 C C . THR A 1 79 ? 7.743 -15.890 -8.307 1.00 94.75 79 THR A C 1
ATOM 668 O O . THR A 1 79 ? 7.229 -16.977 -8.086 1.00 94.75 79 THR A O 1
ATOM 671 N N . ASN A 1 80 ? 8.769 -15.440 -7.577 1.00 94.62 80 ASN A N 1
ATOM 672 C CA . ASN A 1 80 ? 9.360 -16.214 -6.482 1.00 94.62 80 ASN A CA 1
ATOM 673 C C . ASN A 1 80 ? 8.399 -16.377 -5.293 1.00 94.62 80 ASN A C 1
ATOM 675 O O . ASN A 1 80 ? 8.545 -17.315 -4.511 1.00 94.62 80 ASN A O 1
ATOM 679 N N . ASN A 1 81 ? 7.447 -15.456 -5.138 1.00 95.38 81 ASN A N 1
ATOM 680 C CA . ASN A 1 81 ? 6.412 -15.502 -4.108 1.00 95.38 81 ASN A CA 1
ATOM 681 C C . ASN A 1 81 ? 5.082 -16.081 -4.620 1.00 95.38 81 ASN A C 1
ATOM 683 O O . ASN A 1 81 ? 4.078 -15.959 -3.925 1.00 95.38 81 ASN A O 1
ATOM 687 N N . ASP A 1 82 ? 5.068 -16.692 -5.811 1.00 96.00 82 ASP A N 1
ATOM 688 C CA . ASP A 1 82 ? 3.871 -17.268 -6.437 1.00 96.00 82 ASP A CA 1
ATOM 689 C C . ASP A 1 82 ? 2.722 -16.248 -6.602 1.00 96.00 82 ASP A C 1
ATOM 691 O O . ASP A 1 82 ? 1.539 -16.584 -6.525 1.00 96.00 82 ASP A O 1
ATOM 695 N N . ILE A 1 83 ? 3.066 -14.973 -6.828 1.00 97.06 83 ILE A N 1
ATOM 696 C CA . ILE A 1 83 ? 2.106 -13.888 -7.056 1.00 97.06 83 ILE A CA 1
ATOM 697 C C . ILE A 1 83 ? 1.951 -13.659 -8.561 1.00 97.06 83 ILE A C 1
ATOM 699 O O . ILE A 1 83 ? 2.907 -13.296 -9.248 1.00 97.06 83 ILE A O 1
ATOM 703 N N . ASP A 1 84 ? 0.723 -13.793 -9.065 1.00 96.38 84 ASP A N 1
ATOM 704 C CA . ASP A 1 84 ? 0.375 -13.355 -10.418 1.00 96.38 84 ASP A CA 1
ATOM 705 C C . ASP A 1 84 ? 0.436 -11.823 -10.495 1.00 96.38 84 ASP A C 1
ATOM 707 O O . ASP A 1 84 ? -0.360 -11.112 -9.874 1.00 96.38 84 ASP A O 1
ATOM 711 N N . PHE A 1 85 ? 1.406 -11.310 -11.252 1.00 96.62 85 PHE A N 1
ATOM 712 C CA . PHE A 1 85 ? 1.634 -9.873 -11.371 1.00 96.62 85 PHE A CA 1
ATOM 713 C C . PHE A 1 85 ? 0.478 -9.138 -12.069 1.00 96.62 85 PHE A C 1
ATOM 715 O O . PHE A 1 85 ? 0.195 -7.987 -11.740 1.00 96.62 85 PHE A O 1
ATOM 722 N N . GLY A 1 86 ? -0.222 -9.791 -12.997 1.00 95.88 86 GLY A N 1
ATOM 723 C CA . GLY A 1 86 ? -1.367 -9.214 -13.699 1.00 95.88 86 GLY A CA 1
ATOM 724 C C . GLY A 1 86 ? -2.558 -9.012 -12.781 1.00 95.88 86 GLY A C 1
ATOM 725 O O . GLY A 1 86 ? -3.130 -7.922 -12.738 1.00 95.88 86 GLY A O 1
ATOM 726 N N . LEU A 1 87 ? -2.890 -10.045 -12.003 1.00 96.62 87 LEU A N 1
ATOM 727 C CA . LEU A 1 87 ? -3.907 -9.964 -10.962 1.00 96.62 87 LEU A CA 1
ATOM 728 C C . LEU A 1 87 ? -3.518 -8.919 -9.916 1.00 96.62 87 LEU A C 1
ATOM 730 O O . LEU A 1 87 ? -4.338 -8.073 -9.572 1.00 96.62 87 LEU A O 1
ATOM 734 N N . PHE A 1 88 ? -2.264 -8.933 -9.459 1.00 98.00 88 PHE A N 1
ATOM 735 C CA . PHE A 1 88 ? -1.747 -7.935 -8.526 1.00 98.00 88 PHE A CA 1
ATOM 736 C C . PHE A 1 88 ? -1.954 -6.508 -9.042 1.00 98.00 88 PHE A C 1
ATOM 738 O O . PHE A 1 88 ? -2.493 -5.667 -8.325 1.00 98.00 88 PHE A O 1
ATOM 745 N N . LEU A 1 89 ? -1.579 -6.229 -10.294 1.00 97.38 89 LEU A N 1
ATOM 746 C CA . LEU A 1 89 ? -1.698 -4.883 -10.847 1.00 97.38 89 LEU A CA 1
ATOM 747 C C . LEU A 1 89 ? -3.155 -4.466 -11.076 1.00 97.38 89 LEU A C 1
ATOM 749 O O . LEU A 1 89 ? -3.491 -3.299 -10.881 1.00 97.38 89 LEU A O 1
ATOM 753 N N . ALA A 1 90 ? -4.032 -5.408 -11.430 1.00 96.88 90 ALA A N 1
ATOM 754 C CA . ALA A 1 90 ? -5.468 -5.159 -11.504 1.00 96.88 90 ALA A CA 1
ATOM 755 C C . ALA A 1 90 ? -6.059 -4.802 -10.129 1.00 96.88 90 ALA A C 1
ATOM 757 O O . ALA A 1 90 ? -6.903 -3.912 -10.034 1.00 96.88 90 ALA A O 1
ATOM 758 N N . GLU A 1 91 ? -5.605 -5.448 -9.053 1.00 98.12 91 GLU A N 1
ATOM 759 C CA . GLU A 1 91 ? -6.024 -5.098 -7.692 1.00 98.12 91 GLU A CA 1
ATOM 760 C C . GLU A 1 91 ? -5.441 -3.755 -7.230 1.00 98.12 91 GLU A C 1
ATOM 762 O O . GLU A 1 91 ? -6.156 -2.966 -6.611 1.00 98.12 91 GLU A O 1
ATOM 767 N N . VAL A 1 92 ? -4.198 -3.427 -7.606 1.00 98.19 92 VAL A N 1
ATOM 768 C CA . VAL A 1 92 ? -3.631 -2.080 -7.409 1.00 98.19 92 VAL A CA 1
ATOM 769 C C . VAL A 1 92 ? -4.493 -1.020 -8.099 1.00 98.19 92 VAL A C 1
ATOM 771 O O . VAL A 1 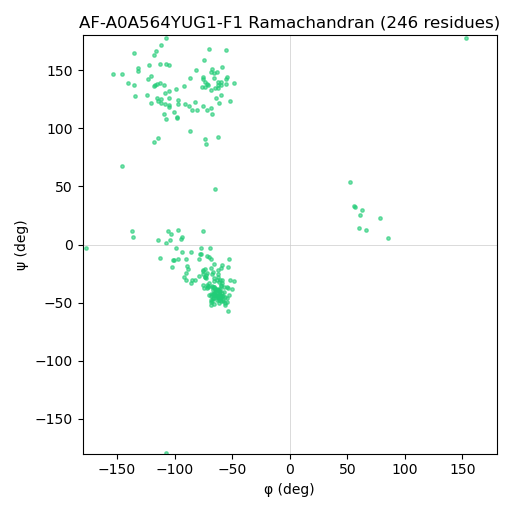92 ? -4.853 -0.034 -7.458 1.00 98.19 92 VAL A O 1
ATOM 774 N N . ASP A 1 93 ? -4.874 -1.226 -9.366 1.00 97.56 93 ASP A N 1
ATOM 775 C CA . ASP A 1 93 ? -5.755 -0.305 -10.097 1.00 97.56 93 ASP A CA 1
ATOM 776 C C . ASP A 1 93 ? -7.077 -0.087 -9.361 1.00 97.56 93 ASP A C 1
ATOM 778 O O . ASP A 1 93 ? -7.447 1.049 -9.061 1.00 97.56 93 ASP A O 1
ATOM 782 N N . LYS A 1 94 ? -7.758 -1.172 -8.988 1.00 97.94 94 LYS A N 1
ATOM 783 C CA . LYS A 1 94 ? -9.054 -1.095 -8.308 1.00 97.94 94 LYS A CA 1
ATOM 784 C C . LYS A 1 94 ? -8.979 -0.403 -6.951 1.00 97.94 94 LYS A C 1
ATOM 786 O O . LYS A 1 94 ? -9.920 0.325 -6.617 1.00 97.94 94 LYS A O 1
ATOM 791 N N . ILE A 1 95 ? -7.906 -0.631 -6.187 1.00 98.31 95 ILE A N 1
ATOM 792 C CA . ILE A 1 95 ? -7.670 0.009 -4.888 1.00 98.31 95 ILE A CA 1
ATOM 793 C C . ILE A 1 95 ? -7.392 1.497 -5.073 1.00 98.31 95 ILE A C 1
ATOM 795 O O . ILE A 1 95 ? -8.094 2.301 -4.469 1.00 98.31 95 ILE A O 1
ATOM 799 N N . ILE A 1 96 ? -6.453 1.877 -5.946 1.00 97.81 96 ILE A N 1
ATOM 800 C CA . ILE A 1 96 ? -6.112 3.285 -6.217 1.00 97.81 96 ILE A CA 1
ATOM 801 C C . ILE A 1 96 ? -7.329 4.057 -6.724 1.00 97.81 96 ILE A C 1
ATOM 803 O O . ILE A 1 96 ? -7.606 5.171 -6.282 1.00 97.81 96 ILE A O 1
ATOM 807 N N . ARG A 1 97 ? -8.113 3.439 -7.606 1.00 96.62 97 ARG A N 1
ATOM 808 C CA . ARG A 1 97 ? -9.357 4.015 -8.118 1.00 96.62 97 ARG A CA 1
ATOM 809 C C . ARG A 1 97 ? -10.529 3.935 -7.146 1.00 96.62 97 ARG A C 1
ATOM 811 O O . ARG A 1 97 ? -11.614 4.419 -7.464 1.00 96.62 97 ARG A O 1
ATOM 818 N N . MET A 1 98 ? -10.332 3.320 -5.980 1.00 96.38 98 MET A N 1
ATOM 819 C CA . MET A 1 98 ? -11.333 3.199 -4.921 1.00 96.38 98 MET A CA 1
ATOM 820 C C . MET A 1 98 ? -12.646 2.553 -5.398 1.00 96.38 98 MET A C 1
ATOM 822 O O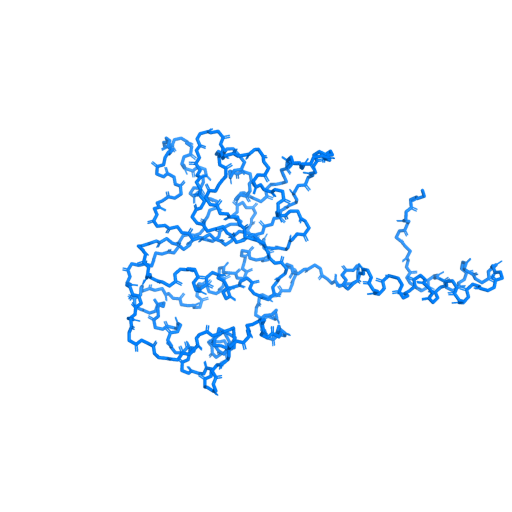 . MET A 1 98 ? -13.732 2.879 -4.917 1.00 96.38 98 MET A O 1
ATOM 826 N N . THR A 1 99 ? -12.553 1.624 -6.354 1.00 96.00 99 THR A N 1
ATOM 827 C CA . THR A 1 99 ? -13.721 1.014 -7.020 1.00 96.00 99 THR A CA 1
ATOM 828 C C . THR A 1 99 ? -14.461 0.022 -6.131 1.00 96.00 99 THR A C 1
ATOM 830 O O . THR A 1 99 ? -15.673 -0.153 -6.259 1.00 96.00 99 THR A O 1
ATOM 833 N N . TYR A 1 100 ? -13.759 -0.606 -5.187 1.00 95.62 100 TYR A N 1
ATOM 834 C CA . TYR A 1 100 ? -14.396 -1.453 -4.192 1.00 95.62 100 TYR A CA 1
ATOM 835 C C . TYR A 1 100 ? -15.193 -0.609 -3.190 1.00 95.62 100 TYR A C 1
ATOM 837 O O . TYR A 1 100 ? -14.692 0.399 -2.700 1.00 95.62 100 TYR A O 1
ATOM 845 N N . PRO A 1 101 ? -16.413 -1.004 -2.801 1.00 91.12 101 PRO A N 1
ATOM 846 C CA . PRO A 1 101 ? -17.242 -0.185 -1.915 1.00 91.12 101 PRO A CA 1
ATOM 847 C C . PRO A 1 101 ? -16.772 -0.171 -0.454 1.00 91.12 101 PRO A C 1
ATOM 849 O O . PRO A 1 101 ? -17.058 0.783 0.259 1.00 91.12 101 PRO A O 1
ATOM 852 N N . ARG A 1 102 ? -16.105 -1.235 0.016 1.00 94.12 102 ARG A N 1
ATOM 853 C CA . ARG A 1 102 ? -15.676 -1.396 1.422 1.00 94.12 102 ARG A CA 1
ATOM 854 C C . ARG A 1 102 ? -14.259 -1.945 1.578 1.00 94.12 102 ARG A C 1
ATOM 856 O O . ARG A 1 102 ? -13.889 -2.359 2.668 1.00 94.12 102 ARG A O 1
ATOM 863 N N . ILE A 1 103 ? -13.501 -1.991 0.491 1.00 97.50 103 ILE A N 1
ATOM 864 C CA . ILE A 1 103 ? -12.106 -2.423 0.489 1.00 97.50 103 ILE A CA 1
ATOM 865 C C . ILE A 1 103 ? -11.313 -1.243 -0.043 1.00 97.50 103 ILE A C 1
ATOM 867 O O . ILE A 1 103 ? -11.602 -0.734 -1.125 1.00 97.50 103 ILE A O 1
ATOM 871 N N . ASN A 1 104 ? -10.371 -0.758 0.749 1.00 97.06 104 ASN A N 1
ATOM 872 C CA . ASN A 1 104 ? -9.660 0.477 0.439 1.00 97.06 104 ASN A CA 1
ATOM 873 C C . ASN A 1 104 ? -8.154 0.365 0.687 1.00 97.06 104 ASN A C 1
ATOM 875 O O . ASN A 1 104 ? -7.441 1.361 0.599 1.00 97.06 104 ASN A O 1
ATOM 879 N N . ALA A 1 105 ? -7.677 -0.838 1.007 1.00 98.19 105 ALA A N 1
ATOM 880 C CA . ALA A 1 105 ? -6.291 -1.077 1.352 1.00 98.19 105 ALA A CA 1
ATOM 881 C C . ALA A 1 105 ? -5.724 -2.325 0.670 1.00 98.19 105 ALA A C 1
ATOM 883 O O . ALA A 1 105 ? -6.362 -3.380 0.640 1.00 98.19 105 ALA A O 1
ATOM 884 N N . LEU A 1 106 ? -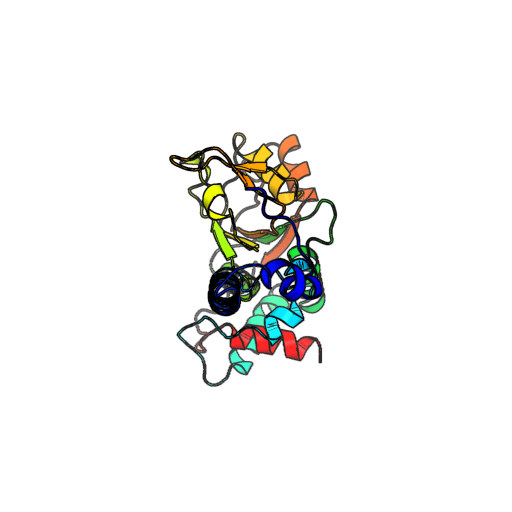4.499 -2.197 0.168 1.00 98.62 106 LEU A N 1
ATOM 885 C CA . LEU A 1 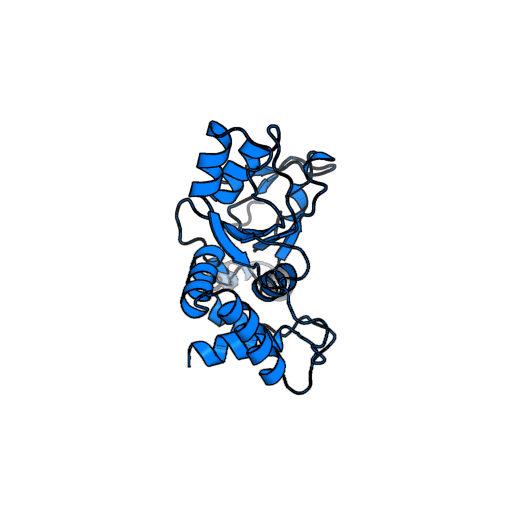106 ? -3.673 -3.293 -0.325 1.00 98.62 106 LEU A CA 1
ATOM 886 C C . LEU A 1 106 ? -2.489 -3.473 0.624 1.00 98.62 106 LEU A C 1
ATOM 888 O O . LEU A 1 106 ? -1.755 -2.525 0.893 1.00 98.62 106 LEU A O 1
ATOM 892 N N . VAL A 1 107 ? -2.312 -4.684 1.139 1.00 98.50 107 VAL A N 1
ATOM 893 C CA . VAL A 1 107 ? -1.337 -5.016 2.178 1.00 98.50 107 VAL A CA 1
ATOM 894 C C . VAL A 1 107 ? -0.291 -5.959 1.606 1.00 98.50 107 VAL A C 1
ATOM 896 O O . VAL A 1 107 ? -0.609 -7.043 1.127 1.00 98.50 107 VAL A O 1
ATOM 899 N N . LEU A 1 108 ? 0.972 -5.558 1.694 1.00 98.38 108 LEU A N 1
ATOM 900 C CA . LEU A 1 108 ? 2.128 -6.406 1.443 1.00 98.38 108 LEU A CA 1
ATOM 901 C C . LEU A 1 108 ? 2.649 -6.893 2.795 1.00 98.38 108 LEU A C 1
ATOM 903 O O . LEU A 1 108 ? 3.211 -6.106 3.565 1.00 98.38 108 LEU A O 1
ATOM 907 N N . ARG A 1 109 ? 2.468 -8.184 3.089 1.00 97.69 109 ARG A N 1
ATOM 908 C CA . ARG A 1 109 ? 2.874 -8.796 4.359 1.00 97.69 109 ARG A CA 1
ATOM 909 C C . ARG A 1 109 ? 4.007 -9.795 4.174 1.00 97.69 109 ARG A C 1
ATOM 911 O O . ARG A 1 109 ? 3.991 -10.598 3.251 1.00 97.69 109 ARG A O 1
ATOM 918 N N . GLY A 1 110 ? 4.971 -9.788 5.089 1.00 96.38 110 GLY A N 1
ATOM 919 C CA . GLY A 1 110 ? 6.003 -10.823 5.182 1.00 96.38 110 GLY A CA 1
ATOM 920 C C . GLY A 1 110 ? 7.304 -10.318 5.809 1.00 96.38 110 GLY A C 1
ATOM 921 O O . GLY A 1 110 ? 7.388 -9.137 6.118 1.00 96.38 110 GLY A O 1
ATOM 922 N N . PRO A 1 111 ? 8.327 -11.164 6.008 1.00 93.88 111 PRO A N 1
ATOM 923 C CA . PRO A 1 111 ? 9.555 -10.828 6.730 1.00 93.88 111 PRO A CA 1
ATOM 924 C C . PRO A 1 111 ? 10.302 -9.604 6.193 1.00 93.88 111 PRO A C 1
ATOM 926 O O . PRO A 1 111 ? 10.042 -9.105 5.095 1.00 93.88 111 PRO A O 1
ATOM 929 N N . THR A 1 112 ? 11.271 -9.112 6.960 1.00 90.81 112 THR A N 1
ATOM 930 C CA . THR A 1 112 ? 12.176 -8.063 6.485 1.00 90.81 112 THR A CA 1
ATOM 931 C C . THR A 1 112 ? 12.925 -8.522 5.231 1.00 90.81 112 THR A C 1
ATOM 933 O O . THR A 1 112 ? 13.116 -9.714 4.994 1.00 90.81 112 THR A O 1
ATOM 936 N N . SER A 1 113 ? 13.320 -7.561 4.396 1.00 88.81 113 SER A N 1
ATOM 937 C CA . SER A 1 113 ? 14.096 -7.831 3.178 1.00 88.81 113 SER A CA 1
ATOM 938 C C . SER A 1 113 ? 13.386 -8.705 2.132 1.00 88.81 113 SER A C 1
ATOM 940 O O . SER A 1 113 ? 14.044 -9.394 1.369 1.00 88.81 113 SER A O 1
ATOM 942 N N . THR A 1 114 ? 12.053 -8.666 2.037 1.00 92.12 114 THR A N 1
ATOM 943 C CA . THR A 1 114 ? 11.290 -9.348 0.964 1.00 92.12 114 THR A CA 1
ATOM 944 C C . THR A 1 114 ? 10.796 -8.400 -0.137 1.00 92.12 114 THR A C 1
ATOM 946 O O . THR A 1 114 ? 10.022 -8.789 -1.002 1.00 92.12 114 THR A O 1
ATOM 949 N N . GLY A 1 115 ? 11.242 -7.136 -0.135 1.00 91.44 115 GLY A N 1
ATOM 950 C CA . GLY A 1 115 ? 10.930 -6.169 -1.200 1.00 91.44 115 GLY A CA 1
ATOM 951 C C . GLY A 1 115 ? 9.603 -5.412 -1.042 1.00 91.44 115 GLY A C 1
ATOM 952 O O . GLY A 1 115 ? 9.255 -4.618 -1.910 1.00 91.44 115 GLY A O 1
ATOM 953 N N . LYS A 1 116 ? 8.886 -5.581 0.079 1.00 95.62 116 LYS A N 1
ATOM 954 C CA . LYS A 1 116 ? 7.575 -4.941 0.341 1.00 95.62 116 LYS A CA 1
ATOM 955 C C . LYS A 1 116 ? 7.599 -3.419 0.165 1.00 95.62 116 LYS A C 1
ATOM 957 O O . LYS A 1 116 ? 6.870 -2.882 -0.659 1.00 95.62 116 LYS A O 1
ATOM 962 N N . THR A 1 117 ? 8.474 -2.726 0.896 1.00 94.31 117 THR A N 1
ATOM 963 C CA . THR A 1 117 ? 8.640 -1.264 0.807 1.00 94.31 117 THR A CA 1
ATOM 964 C C . THR A 1 117 ? 9.062 -0.812 -0.587 1.00 94.31 117 THR A C 1
ATOM 966 O O . THR A 1 117 ? 8.586 0.213 -1.067 1.00 94.31 117 THR A O 1
ATOM 969 N N . LEU A 1 118 ? 9.923 -1.580 -1.259 1.00 94.31 118 LEU A N 1
ATOM 970 C CA . LEU A 1 118 ? 10.353 -1.274 -2.621 1.00 94.31 118 LEU A CA 1
ATOM 971 C C . LEU A 1 118 ? 9.161 -1.279 -3.588 1.00 94.31 118 LEU A C 1
ATOM 973 O O . LEU A 1 118 ? 8.996 -0.337 -4.361 1.00 94.31 118 LEU A O 1
ATOM 977 N N . ILE A 1 119 ? 8.319 -2.311 -3.527 1.00 96.69 119 ILE A N 1
ATOM 978 C CA . ILE A 1 119 ? 7.117 -2.418 -4.360 1.00 96.69 119 ILE A CA 1
ATOM 979 C C . ILE A 1 119 ? 6.121 -1.315 -3.991 1.00 96.69 119 ILE A C 1
ATOM 981 O O . ILE A 1 119 ? 5.707 -0.555 -4.862 1.00 96.69 119 ILE A O 1
ATOM 985 N N . ALA A 1 120 ? 5.793 -1.166 -2.705 1.00 97.69 120 ALA A N 1
ATOM 986 C CA . ALA A 1 120 ? 4.817 -0.185 -2.234 1.00 97.69 120 ALA A CA 1
ATOM 987 C C . ALA A 1 120 ? 5.182 1.254 -2.627 1.00 97.69 120 ALA A C 1
ATOM 989 O O . ALA A 1 120 ? 4.332 1.977 -3.141 1.00 97.69 120 ALA A O 1
ATOM 990 N N . LYS A 1 121 ? 6.453 1.653 -2.473 1.00 95.94 121 LYS A N 1
ATOM 991 C CA . LYS A 1 121 ? 6.929 2.979 -2.897 1.00 95.94 121 LYS A CA 1
ATOM 992 C C . LYS A 1 121 ? 6.779 3.175 -4.400 1.00 95.94 121 LYS A C 1
ATOM 994 O O . LYS A 1 121 ? 6.283 4.208 -4.827 1.00 95.94 121 LYS A O 1
ATOM 999 N N . ASN A 1 122 ? 7.157 2.188 -5.211 1.00 96.31 122 ASN A N 1
ATOM 1000 C CA . ASN A 1 122 ? 6.995 2.298 -6.661 1.00 96.31 122 ASN A CA 1
ATOM 1001 C C . ASN A 1 122 ? 5.524 2.355 -7.101 1.00 96.31 122 ASN A C 1
ATOM 1003 O O . ASN A 1 122 ? 5.229 3.029 -8.084 1.00 96.31 122 ASN A O 1
ATOM 1007 N N . ILE A 1 123 ? 4.601 1.743 -6.351 1.00 97.50 123 ILE A N 1
ATOM 1008 C CA . ILE A 1 123 ? 3.165 1.863 -6.624 1.00 97.50 123 ILE A CA 1
ATOM 1009 C C . ILE A 1 123 ? 2.690 3.312 -6.484 1.00 97.50 123 ILE A C 1
ATOM 1011 O O . ILE A 1 123 ? 1.962 3.788 -7.353 1.00 97.50 123 ILE A O 1
ATOM 1015 N N . VAL A 1 124 ? 3.095 3.997 -5.409 1.00 97.00 124 VAL A N 1
ATOM 1016 C CA . VAL A 1 124 ? 2.547 5.310 -5.018 1.00 97.00 124 VAL A CA 1
ATOM 1017 C C . VAL A 1 124 ? 3.264 6.515 -5.635 1.00 97.00 124 VAL A C 1
ATOM 1019 O O . VAL A 1 124 ? 2.670 7.584 -5.713 1.00 97.00 124 VAL A O 1
ATOM 1022 N N . LYS A 1 125 ? 4.495 6.347 -6.137 1.00 95.31 125 LYS A N 1
ATOM 1023 C CA . LYS A 1 125 ? 5.300 7.403 -6.790 1.00 95.31 125 LYS A CA 1
ATOM 1024 C C . LYS A 1 125 ? 4.606 8.244 -7.881 1.00 95.31 125 LYS A C 1
ATOM 1026 O O . LYS A 1 125 ? 4.984 9.405 -8.003 1.00 95.31 125 LYS A O 1
ATOM 1031 N N . PRO A 1 126 ? 3.638 7.735 -8.672 1.00 94.44 126 PRO A N 1
ATOM 1032 C CA . PRO A 1 126 ? 2.899 8.561 -9.634 1.00 94.44 126 PRO A CA 1
ATOM 1033 C C . PRO A 1 126 ? 1.968 9.609 -9.007 1.00 94.44 126 PRO A C 1
ATOM 1035 O O . PRO A 1 126 ? 1.435 10.443 -9.733 1.00 94.44 126 PRO A O 1
ATOM 1038 N N . TYR A 1 127 ? 1.711 9.533 -7.699 1.00 94.19 127 TYR A N 1
ATOM 1039 C CA . TYR A 1 127 ? 0.680 10.309 -7.012 1.00 94.19 127 TYR A CA 1
ATOM 1040 C C . TYR A 1 127 ? 1.280 11.238 -5.959 1.00 94.19 127 TYR A C 1
ATOM 1042 O O . TYR A 1 127 ? 2.399 11.033 -5.485 1.00 94.19 127 TYR A O 1
ATOM 1050 N N . ASN A 1 128 ? 0.488 12.221 -5.529 1.00 92.81 128 ASN A N 1
ATOM 1051 C CA . ASN A 1 128 ? 0.774 12.979 -4.320 1.00 92.81 128 ASN A CA 1
ATOM 1052 C C . ASN A 1 128 ? 0.490 12.098 -3.091 1.00 92.81 128 ASN A C 1
ATOM 1054 O O . ASN A 1 128 ? -0.631 12.083 -2.584 1.00 92.81 128 ASN A O 1
ATOM 1058 N N . TYR A 1 129 ? 1.470 11.308 -2.654 1.00 94.94 129 TYR A N 1
ATOM 1059 C CA . TYR A 1 129 ? 1.321 10.387 -1.528 1.00 94.94 129 TYR A CA 1
ATOM 1060 C C . TYR A 1 129 ? 2.067 10.876 -0.289 1.00 94.94 129 TYR A C 1
ATOM 1062 O O . TYR A 1 129 ? 3.076 11.566 -0.398 1.00 94.94 129 TYR A O 1
ATOM 1070 N N . GLU A 1 130 ? 1.611 10.439 0.882 1.00 93.50 130 GLU A N 1
ATOM 1071 C CA . GLU A 1 130 ? 2.314 10.687 2.140 1.00 93.50 130 GLU A CA 1
ATOM 1072 C C . GLU A 1 130 ? 2.456 9.404 2.956 1.00 93.50 130 GLU A C 1
ATOM 1074 O O . GLU A 1 130 ? 1.658 8.465 2.827 1.00 93.50 130 GLU A O 1
ATOM 1079 N N . THR A 1 131 ? 3.509 9.352 3.773 1.00 91.75 131 THR A N 1
ATOM 1080 C CA . THR A 1 131 ? 3.853 8.167 4.558 1.00 91.75 131 THR A CA 1
ATOM 1081 C C . THR A 1 131 ? 3.361 8.277 5.999 1.00 91.75 131 THR A C 1
ATOM 1083 O O . THR A 1 131 ? 3.583 9.276 6.682 1.00 91.75 131 THR A O 1
ATOM 1086 N N . VAL A 1 132 ? 2.739 7.207 6.493 1.00 87.31 132 VAL A N 1
ATOM 1087 C CA . VAL A 1 132 ? 2.394 7.017 7.907 1.00 87.31 132 VAL A CA 1
ATOM 1088 C C . VAL A 1 132 ? 3.249 5.882 8.459 1.00 87.31 132 VAL A C 1
ATOM 1090 O O . VAL A 1 132 ? 3.217 4.768 7.938 1.00 87.31 132 VAL A O 1
ATOM 1093 N N . SER A 1 133 ? 4.024 6.168 9.501 1.00 76.25 133 SER A N 1
ATOM 1094 C CA . SER A 1 133 ? 4.929 5.224 10.165 1.00 76.25 133 SER A CA 1
ATOM 1095 C C . SER A 1 133 ? 4.403 4.786 11.544 1.00 76.25 133 SER A C 1
ATOM 1097 O O . SER A 1 133 ? 3.337 5.212 11.993 1.00 76.25 133 SER A O 1
ATOM 1099 N N . ARG A 1 134 ? 5.173 3.925 12.227 1.00 67.75 134 ARG A N 1
ATOM 1100 C CA . ARG A 1 134 ? 4.873 3.271 13.520 1.00 67.75 134 ARG A CA 1
ATOM 1101 C C . ARG A 1 134 ? 4.469 4.173 14.691 1.00 67.75 134 ARG A C 1
ATOM 1103 O O . ARG A 1 134 ? 3.956 3.649 15.674 1.00 67.75 134 ARG A O 1
ATOM 1110 N N . ASP A 1 135 ? 4.638 5.487 14.608 1.00 59.31 135 ASP A N 1
ATOM 1111 C CA . ASP A 1 135 ? 4.355 6.407 15.722 1.00 59.31 135 ASP A CA 1
ATOM 1112 C C . ASP A 1 135 ? 2.848 6.655 15.961 1.00 59.31 135 ASP A C 1
ATOM 1114 O O . ASP A 1 135 ? 2.473 7.549 16.723 1.00 59.31 135 ASP A O 1
ATOM 1118 N N . GLY A 1 136 ? 1.974 5.862 15.325 1.00 53.59 136 GLY A N 1
ATOM 1119 C CA . GLY A 1 136 ? 0.516 6.013 15.328 1.00 53.59 136 GLY A CA 1
ATOM 1120 C C . GLY A 1 136 ? -0.119 6.163 16.710 1.00 53.59 136 GLY A C 1
ATOM 1121 O O . GLY A 1 136 ? -1.005 6.993 16.895 1.00 53.59 136 GLY A O 1
ATOM 1122 N N . ASP A 1 137 ? 0.394 5.432 17.698 1.00 57.25 137 ASP A N 1
ATOM 1123 C CA . ASP A 1 137 ? -0.147 5.443 19.062 1.00 57.25 137 ASP A CA 1
ATOM 1124 C C . ASP A 1 137 ? 0.492 6.510 19.963 1.00 57.25 137 ASP A C 1
ATOM 1126 O O . ASP A 1 137 ? -0.026 6.808 21.040 1.00 57.25 137 ASP A O 1
ATOM 1130 N N . ALA A 1 138 ? 1.601 7.125 19.538 1.00 63.38 138 ALA A N 1
ATOM 1131 C CA . ALA A 1 138 ? 2.287 8.141 20.332 1.00 63.38 138 ALA A CA 1
ATOM 1132 C C . ALA A 1 138 ? 1.550 9.490 20.313 1.00 63.38 138 ALA A C 1
ATOM 1134 O O . ALA A 1 138 ? 1.743 10.317 21.207 1.00 63.38 138 ALA A O 1
ATOM 1135 N N . THR A 1 139 ? 0.716 9.743 19.294 1.00 73.06 139 THR A N 1
ATOM 1136 C CA . THR A 1 139 ? 0.014 11.023 19.142 1.00 73.06 139 THR A CA 1
ATOM 1137 C C . THR A 1 139 ? -1.372 10.859 18.526 1.00 73.06 139 THR A C 1
ATOM 1139 O O . THR A 1 139 ? -1.566 10.060 17.622 1.00 73.06 139 THR A O 1
ATOM 1142 N N . ALA A 1 140 ? -2.330 11.705 18.915 1.00 76.38 140 ALA A N 1
ATOM 1143 C CA . ALA A 1 140 ? -3.658 11.756 18.286 1.00 76.38 140 ALA A CA 1
ATOM 1144 C C . ALA A 1 140 ? -3.652 12.310 16.839 1.00 76.38 140 ALA A C 1
ATOM 1146 O O . ALA A 1 140 ? -4.699 12.377 16.199 1.00 76.38 140 ALA A O 1
ATOM 1147 N N . PHE A 1 141 ? -2.490 12.729 16.327 1.00 82.38 141 PHE A N 1
ATOM 1148 C CA . PHE A 1 141 ? -2.328 13.449 15.060 1.00 82.38 141 PHE A CA 1
ATOM 1149 C C . PHE A 1 141 ? -1.744 12.574 13.940 1.00 82.38 141 PHE A C 1
ATOM 1151 O O . PHE A 1 141 ? -1.350 13.090 12.899 1.00 82.38 141 PHE A O 1
ATOM 1158 N N . TYR A 1 142 ? -1.677 11.256 14.132 1.00 83.31 142 TYR A N 1
ATOM 1159 C CA . TYR A 1 142 ? -0.964 10.339 13.237 1.00 83.31 142 TYR A CA 1
ATOM 1160 C C . TYR A 1 142 ? -1.494 10.279 11.794 1.00 83.31 142 TYR A C 1
ATOM 1162 O O . TYR A 1 142 ? -0.748 9.921 10.889 1.00 83.31 142 TYR A O 1
ATOM 1170 N N . LEU A 1 143 ? -2.754 10.665 11.559 1.00 88.50 143 LEU A N 1
ATOM 1171 C CA . LEU A 1 143 ? -3.353 10.725 10.216 1.00 88.50 143 LEU A CA 1
ATOM 1172 C C . LEU A 1 143 ? -3.366 12.132 9.612 1.00 88.50 143 LEU A C 1
ATOM 1174 O O . LEU A 1 143 ? -3.801 12.287 8.474 1.00 88.50 143 LEU A O 1
ATOM 1178 N N . GLN A 1 144 ? -2.913 13.168 10.332 1.00 88.81 144 GLN A N 1
ATOM 1179 C CA . GLN A 1 144 ? -2.992 14.550 9.831 1.00 88.81 144 GLN A CA 1
ATOM 1180 C C . GLN A 1 144 ? -2.199 14.732 8.532 1.00 88.81 144 GLN A C 1
ATOM 1182 O O . GLN A 1 144 ? -2.581 15.535 7.688 1.00 88.81 144 GLN A O 1
ATOM 1187 N N . ASN A 1 145 ? -1.128 13.953 8.366 1.00 87.75 145 ASN A N 1
ATOM 1188 C CA . ASN A 1 145 ? -0.263 13.990 7.193 1.00 87.75 145 ASN A CA 1
ATOM 1189 C C . ASN A 1 145 ? -0.990 13.508 5.929 1.00 87.75 145 ASN A C 1
ATOM 1191 O O . ASN A 1 145 ? -0.623 13.898 4.835 1.00 87.75 145 ASN A O 1
ATOM 1195 N N . LEU A 1 146 ? -2.052 12.708 6.066 1.00 91.75 146 LEU A N 1
ATOM 1196 C CA . LEU A 1 146 ? -2.836 12.225 4.927 1.00 91.75 146 LEU A CA 1
ATOM 1197 C C . LEU A 1 146 ? -3.811 13.271 4.380 1.00 91.75 146 LEU A C 1
ATOM 1199 O O . LEU A 1 146 ? -4.392 13.075 3.314 1.00 91.75 146 LEU A O 1
ATOM 1203 N N . LEU A 1 147 ? -4.031 14.371 5.105 1.00 90.12 147 LEU A N 1
ATOM 1204 C CA . LEU A 1 147 ? -4.864 15.457 4.607 1.00 90.12 147 LEU A CA 1
ATOM 1205 C C . LEU A 1 147 ? -4.229 16.034 3.340 1.00 90.12 147 LEU A C 1
ATOM 1207 O O . LEU A 1 147 ? -3.022 16.247 3.286 1.00 90.12 147 LEU A O 1
ATOM 1211 N N . ASP A 1 148 ? -5.067 16.295 2.338 1.00 87.81 148 ASP A N 1
ATOM 1212 C CA . ASP A 1 148 ? -4.677 16.898 1.058 1.00 87.81 148 ASP A CA 1
ATOM 1213 C C . ASP A 1 148 ? -3.755 16.026 0.167 1.00 87.81 148 ASP A C 1
ATOM 1215 O O . ASP A 1 148 ? -3.256 16.512 -0.849 1.00 87.81 148 ASP A O 1
ATOM 1219 N N . HIS A 1 149 ? -3.592 14.736 0.493 1.00 92.31 149 HIS A N 1
ATOM 1220 C CA . HIS A 1 149 ? -2.877 13.748 -0.325 1.00 92.31 149 HIS A CA 1
ATOM 1221 C C . HIS A 1 149 ? -3.835 12.786 -1.041 1.00 92.31 149 HIS A C 1
ATOM 1223 O O . HIS A 1 149 ? -4.958 12.543 -0.598 1.00 92.31 149 HIS A O 1
ATOM 1229 N N . ASP A 1 150 ? -3.372 12.232 -2.160 1.00 93.81 150 ASP A N 1
ATOM 1230 C CA . ASP A 1 150 ? -4.134 11.327 -3.022 1.00 93.81 150 ASP A CA 1
ATOM 1231 C C . ASP A 1 150 ? -4.050 9.872 -2.563 1.00 93.81 150 ASP A C 1
ATOM 1233 O O . ASP A 1 150 ? -5.000 9.117 -2.746 1.00 93.81 150 ASP A O 1
ATOM 1237 N N . VAL A 1 151 ? -2.915 9.453 -1.993 1.00 96.56 151 VAL A N 1
ATOM 1238 C CA . VAL A 1 151 ? -2.654 8.057 -1.610 1.00 96.56 151 VAL A CA 1
ATOM 1239 C C . VAL A 1 151 ? -1.925 7.997 -0.269 1.00 96.56 151 VAL A C 1
ATOM 1241 O O . VAL A 1 151 ? -1.004 8.769 -0.014 1.00 96.56 151 VAL A O 1
ATOM 1244 N N . ALA A 1 152 ? -2.307 7.052 0.588 1.00 97.00 152 ALA A N 1
ATOM 1245 C CA . ALA A 1 152 ? -1.620 6.787 1.847 1.00 97.00 152 ALA A CA 1
ATOM 1246 C C . ALA A 1 152 ? -0.635 5.621 1.687 1.00 97.00 152 ALA A C 1
ATOM 1248 O O . ALA A 1 152 ? -1.040 4.515 1.323 1.00 97.00 152 ALA A O 1
ATOM 1249 N N . LEU A 1 153 ? 0.641 5.838 2.015 1.00 97.31 153 LEU A N 1
ATOM 1250 C CA . LEU A 1 153 ? 1.626 4.770 2.188 1.00 97.31 153 LEU A CA 1
ATOM 1251 C C . LEU A 1 153 ? 1.802 4.497 3.686 1.00 97.31 153 LEU A C 1
ATOM 1253 O O . LEU A 1 153 ? 2.286 5.350 4.418 1.00 97.31 153 LEU A O 1
ATOM 1257 N N . MET A 1 154 ? 1.419 3.318 4.167 1.00 94.81 154 MET A N 1
ATOM 1258 C CA . MET A 1 154 ? 1.532 2.966 5.586 1.00 94.81 154 MET A CA 1
ATOM 1259 C C . MET A 1 154 ? 2.656 1.951 5.778 1.00 94.81 154 MET A C 1
ATOM 1261 O O . MET A 1 154 ? 2.517 0.788 5.395 1.00 94.81 154 MET A O 1
ATOM 1265 N N . GLU A 1 155 ? 3.768 2.382 6.369 1.00 92.94 155 GLU A N 1
ATOM 1266 C CA . GLU A 1 155 ? 4.916 1.515 6.637 1.00 92.94 155 GLU A CA 1
ATOM 1267 C C . GLU A 1 155 ? 4.876 1.017 8.083 1.00 92.94 155 GLU A C 1
ATOM 1269 O O . GLU A 1 155 ? 5.108 1.768 9.031 1.00 92.94 155 GLU A O 1
ATOM 1274 N N . GLU A 1 156 ? 4.593 -0.278 8.233 1.00 92.56 156 GLU A N 1
ATOM 1275 C CA . GLU A 1 156 ? 4.446 -0.981 9.508 1.00 92.56 156 GLU A CA 1
ATOM 1276 C C . GLU A 1 156 ? 3.450 -0.301 10.472 1.00 92.56 156 GLU A C 1
ATOM 1278 O O . GLU A 1 156 ? 3.820 -0.011 11.613 1.00 92.56 156 GLU A O 1
ATOM 1283 N N . PRO A 1 157 ? 2.197 -0.021 10.061 1.00 90.81 157 PRO A N 1
ATOM 1284 C CA . PRO A 1 157 ? 1.244 0.631 10.950 1.00 90.81 157 PRO A CA 1
ATOM 1285 C C . PRO A 1 157 ? 0.955 -0.251 12.170 1.00 90.81 157 PRO A C 1
ATOM 1287 O O . PRO A 1 157 ? 0.708 -1.452 12.044 1.00 90.81 157 PRO A O 1
ATOM 1290 N N . HIS A 1 158 ? 0.952 0.358 13.354 1.00 87.19 158 HIS A N 1
ATOM 1291 C CA . HIS A 1 158 ? 0.509 -0.307 14.571 1.00 87.19 158 HIS A CA 1
ATOM 1292 C C . HIS A 1 158 ? -0.990 -0.060 14.766 1.00 87.19 158 HIS A C 1
ATOM 1294 O O . HIS A 1 158 ? -1.422 1.090 14.836 1.00 87.19 158 HIS A O 1
ATOM 1300 N N . ILE A 1 159 ? -1.779 -1.137 14.815 1.00 90.62 159 ILE A N 1
ATOM 1301 C CA . ILE A 1 159 ? -3.220 -1.076 15.075 1.00 90.62 159 ILE A CA 1
ATOM 1302 C C . ILE A 1 159 ? -3.467 -1.652 16.462 1.00 90.62 159 ILE A C 1
ATOM 1304 O O . ILE A 1 159 ? -3.302 -2.851 16.690 1.00 90.62 159 ILE A O 1
ATOM 1308 N N . SER A 1 160 ? -3.880 -0.789 17.380 1.00 89.81 160 SER A N 1
ATOM 1309 C CA . SER A 1 160 ? -4.206 -1.145 18.754 1.00 89.81 160 SER A CA 1
ATOM 1310 C C . SER A 1 160 ? -5.706 -1.001 19.004 1.00 89.81 160 SER A C 1
ATOM 1312 O O . SER A 1 160 ? -6.454 -0.467 18.183 1.00 89.81 160 SER A O 1
ATOM 1314 N N . MET A 1 161 ? -6.176 -1.459 20.166 1.00 89.38 161 MET A N 1
ATOM 1315 C CA . MET A 1 161 ? -7.591 -1.349 20.546 1.00 89.38 161 MET A CA 1
ATOM 1316 C C . MET A 1 161 ? -8.098 0.103 20.604 1.00 89.38 161 MET A C 1
ATOM 1318 O O . MET A 1 161 ? -9.303 0.325 20.529 1.00 89.38 161 MET A O 1
ATOM 1322 N N . THR A 1 162 ? -7.209 1.095 20.728 1.00 87.94 162 THR A N 1
ATOM 1323 C CA . THR A 1 162 ? -7.578 2.520 20.731 1.00 87.94 162 THR A CA 1
ATOM 1324 C C . THR A 1 162 ? -7.700 3.093 19.320 1.00 87.94 162 THR A C 1
ATOM 1326 O O . THR A 1 162 ? -8.520 3.982 19.096 1.00 87.94 162 THR A O 1
ATOM 1329 N N . THR A 1 163 ? -6.927 2.585 18.356 1.00 89.69 163 THR A N 1
ATOM 1330 C CA . THR A 1 163 ? -6.892 3.084 16.971 1.00 89.69 163 THR A CA 1
ATOM 1331 C C . THR A 1 163 ? -7.686 2.223 15.990 1.00 89.69 163 THR A C 1
ATOM 1333 O O . THR A 1 163 ? -7.997 2.678 14.887 1.00 89.69 163 THR A O 1
ATOM 1336 N N . VAL A 1 164 ? -8.092 1.012 16.384 1.00 92.44 164 VAL A N 1
ATOM 1337 C CA . VAL A 1 164 ? -8.772 0.034 15.519 1.00 92.44 164 VAL A CA 1
ATOM 1338 C C . VAL A 1 164 ? -10.020 0.581 14.830 1.00 92.44 164 VAL A C 1
ATOM 1340 O O . VAL A 1 164 ? -10.253 0.265 13.665 1.00 92.44 164 VAL A O 1
ATOM 1343 N N . GLN A 1 165 ? -10.802 1.436 15.492 1.00 93.25 165 GLN A N 1
ATOM 1344 C CA . GLN A 1 165 ? -11.996 2.026 14.884 1.00 93.25 165 GLN A CA 1
ATOM 1345 C C . GLN A 1 165 ? -11.644 2.974 13.727 1.00 93.25 165 GLN A C 1
ATOM 1347 O O . GLN A 1 165 ? -12.285 2.924 12.676 1.00 93.25 165 GLN A O 1
ATOM 1352 N N . ASN A 1 166 ? -10.572 3.755 13.866 1.00 93.06 166 ASN A N 1
ATOM 1353 C CA . ASN A 1 166 ? -10.098 4.636 12.802 1.00 93.06 166 ASN A CA 1
ATOM 1354 C C . ASN A 1 166 ? -9.574 3.820 11.614 1.00 93.06 166 ASN A C 1
ATOM 1356 O O . ASN A 1 166 ? -9.908 4.118 10.472 1.00 93.06 166 ASN A O 1
ATOM 1360 N N . PHE A 1 167 ? -8.813 2.747 11.864 1.00 94.12 167 PHE A N 1
ATOM 1361 C CA . PHE A 1 167 ? -8.338 1.851 10.801 1.00 94.12 167 PHE A CA 1
ATOM 1362 C C . PHE A 1 167 ? -9.480 1.097 10.113 1.00 94.12 167 PHE A C 1
ATOM 1364 O O . PHE A 1 167 ? -9.469 0.920 8.896 1.00 94.12 167 PHE A O 1
ATOM 1371 N N . LYS A 1 168 ? -10.510 0.705 10.869 1.00 95.44 168 LYS A N 1
ATOM 1372 C CA . LYS A 1 168 ? -11.757 0.155 10.332 1.00 95.44 168 LYS A CA 1
ATOM 1373 C C . LYS A 1 168 ? -12.385 1.130 9.334 1.00 95.44 168 LYS A C 1
ATOM 1375 O O . LYS A 1 168 ? -12.749 0.700 8.239 1.00 95.44 168 LYS A O 1
ATOM 1380 N N . GLU A 1 169 ? -12.540 2.398 9.694 1.00 96.00 169 GLU A N 1
ATOM 1381 C CA . GLU A 1 169 ? -13.120 3.428 8.820 1.00 96.00 169 GLU A CA 1
ATOM 1382 C C . GLU A 1 169 ? -12.229 3.721 7.609 1.00 96.00 169 GLU A C 1
ATOM 1384 O O . GLU A 1 169 ? -12.710 3.683 6.476 1.00 96.00 169 GLU A O 1
ATOM 1389 N N . LEU A 1 170 ? -10.923 3.881 7.830 1.00 95.56 170 LEU A N 1
ATOM 1390 C CA . LEU A 1 170 ? -9.930 4.148 6.790 1.00 95.56 170 LEU A CA 1
ATOM 1391 C C . LEU A 1 170 ? -9.888 3.035 5.729 1.00 95.56 170 LEU A C 1
ATOM 1393 O O . LEU A 1 170 ? -9.980 3.307 4.530 1.00 95.56 170 LEU A O 1
ATOM 1397 N N . PHE A 1 171 ? -9.828 1.769 6.152 1.00 97.12 171 PHE A N 1
ATOM 1398 C CA . PHE A 1 171 ? -9.805 0.620 5.239 1.00 97.12 171 PHE A CA 1
ATOM 1399 C C . PHE A 1 171 ? -11.173 0.315 4.620 1.00 97.12 171 PHE A C 1
ATOM 1401 O O . PHE A 1 171 ? -11.235 -0.275 3.545 1.00 97.12 171 PHE A O 1
ATOM 1408 N N . ALA A 1 172 ? -12.276 0.751 5.239 1.00 96.56 172 ALA A N 1
ATOM 1409 C CA . ALA A 1 172 ? -13.587 0.742 4.584 1.00 96.56 172 ALA A CA 1
ATOM 1410 C C . ALA A 1 172 ? -13.708 1.837 3.511 1.00 96.56 172 ALA A C 1
ATOM 1412 O O . ALA A 1 172 ? -14.565 1.734 2.635 1.00 96.56 172 ALA A O 1
ATOM 1413 N N . GLY A 1 173 ? -12.876 2.878 3.589 1.00 94.25 173 GLY A N 1
ATOM 1414 C CA . GLY A 1 173 ? -12.995 4.078 2.774 1.00 94.25 173 GLY A CA 1
ATOM 1415 C C . GLY A 1 173 ? -14.079 5.047 3.254 1.00 94.25 173 GLY A C 1
ATOM 1416 O O . GLY A 1 173 ? -14.582 5.845 2.463 1.00 94.25 173 GLY A O 1
ATOM 1417 N N . SER A 1 174 ? -14.456 4.971 4.530 1.00 94.62 174 SER A N 1
ATOM 1418 C CA . SER A 1 174 ? -15.360 5.933 5.159 1.00 94.62 174 SER A CA 1
ATOM 1419 C C . SER A 1 174 ? -14.626 7.250 5.444 1.00 94.62 174 SER A C 1
ATOM 1421 O O . SER A 1 174 ? -13.451 7.210 5.812 1.00 94.62 174 SER A O 1
ATOM 1423 N N . PRO A 1 175 ? -15.292 8.415 5.325 1.00 92.56 175 PRO A N 1
ATOM 1424 C CA . PRO A 1 175 ? -14.743 9.669 5.830 1.00 92.56 175 PRO A CA 1
ATOM 1425 C C . PRO A 1 175 ? -14.497 9.580 7.338 1.00 92.56 175 PRO A C 1
ATOM 1427 O O . PRO A 1 175 ? -15.332 9.031 8.058 1.00 92.56 175 PRO A O 1
ATOM 1430 N N . LEU A 1 176 ? -13.382 10.139 7.810 1.00 92.50 176 LEU A N 1
ATOM 1431 C CA . LEU A 1 176 ? -13.041 10.181 9.234 1.00 92.50 176 LEU A CA 1
ATOM 1432 C C . LEU A 1 176 ? -12.601 11.584 9.661 1.00 92.50 176 LEU A C 1
ATOM 1434 O O . LEU A 1 176 ? -12.023 12.343 8.882 1.00 92.50 176 LEU A O 1
ATOM 1438 N N . ILE A 1 177 ? -12.857 11.938 10.919 1.00 92.50 177 ILE A N 1
ATOM 1439 C CA . ILE A 1 177 ? -12.417 13.219 11.479 1.00 92.50 177 ILE A CA 1
ATOM 1440 C C . ILE A 1 177 ? -11.005 13.063 12.038 1.00 92.50 177 ILE A C 1
ATOM 1442 O O . ILE A 1 177 ? -10.770 12.301 12.975 1.00 92.50 177 ILE A O 1
ATOM 1446 N N . VAL A 1 178 ? -10.068 13.824 11.483 1.00 91.00 178 VAL A N 1
ATOM 1447 C CA . VAL A 1 178 ? -8.658 13.816 11.866 1.00 91.00 178 VAL A CA 1
ATOM 1448 C C . VAL A 1 178 ? -8.336 15.060 12.684 1.00 91.00 178 VAL A C 1
ATOM 1450 O O . VAL A 1 178 ? -8.686 16.185 12.318 1.00 91.00 178 VAL A O 1
ATOM 1453 N N . GLN A 1 179 ? -7.653 14.853 13.808 1.00 90.31 179 GLN A N 1
ATOM 1454 C CA . GLN A 1 179 ? -7.136 15.940 14.630 1.00 90.31 179 GLN A CA 1
ATOM 1455 C C . GLN A 1 179 ? -5.950 16.597 13.923 1.00 90.31 179 GLN A C 1
ATOM 1457 O O . GLN A 1 179 ? -5.087 15.905 13.388 1.00 90.31 179 GLN A O 1
ATOM 1462 N N . VAL A 1 180 ? -5.887 17.929 13.952 1.00 88.31 180 VAL A N 1
ATOM 1463 C CA . VAL A 1 180 ? -4.808 18.705 13.327 1.00 88.31 180 VAL A CA 1
ATOM 1464 C C . VAL A 1 180 ? -4.163 19.587 14.381 1.00 88.31 180 VAL A C 1
ATOM 1466 O O . VAL A 1 180 ? -4.844 20.313 15.106 1.00 88.31 180 VAL A O 1
ATOM 1469 N N . LYS A 1 181 ? -2.836 19.536 14.488 1.00 87.75 181 LYS A N 1
ATOM 1470 C CA . LYS A 1 181 ? -2.113 20.326 15.488 1.00 87.75 181 LYS A CA 1
ATOM 1471 C C . LYS A 1 181 ? -2.373 21.823 15.283 1.00 87.75 181 LYS A C 1
ATOM 1473 O O . LYS A 1 181 ? -2.175 22.336 14.188 1.00 87.75 181 LYS A O 1
ATOM 1478 N N . ASN A 1 182 ? -2.771 22.526 16.346 1.00 88.25 182 ASN A N 1
ATOM 1479 C CA . ASN A 1 182 ? -3.055 23.972 16.354 1.00 88.25 182 ASN A CA 1
ATOM 1480 C C . ASN A 1 182 ? -4.173 24.437 15.397 1.00 88.25 182 ASN A C 1
ATOM 1482 O O . ASN A 1 182 ? -4.312 25.636 15.156 1.00 88.25 182 ASN A O 1
ATOM 1486 N N . HIS A 1 183 ? -4.982 23.518 14.867 1.00 87.50 183 HIS A N 1
ATOM 1487 C CA . HIS A 1 183 ? -6.083 23.827 13.960 1.00 87.50 183 HIS A CA 1
ATOM 1488 C C . HIS A 1 183 ? -7.342 23.049 14.355 1.00 87.50 183 HIS A C 1
ATOM 1490 O O . HIS A 1 183 ? -7.293 22.102 15.137 1.00 87.50 183 HIS A O 1
ATOM 1496 N N . ALA A 1 184 ? -8.491 23.465 13.820 1.00 89.44 184 ALA A N 1
ATOM 1497 C CA . ALA A 1 184 ? -9.719 22.699 13.982 1.00 89.44 184 ALA A CA 1
ATOM 1498 C C . ALA A 1 184 ? -9.582 21.318 13.303 1.00 89.44 184 ALA A C 1
ATOM 1500 O O . ALA A 1 184 ? -8.896 21.221 12.278 1.00 89.44 184 ALA A O 1
ATOM 1501 N N . PRO A 1 185 ? -10.241 20.269 13.830 1.00 91.75 185 PRO A N 1
ATOM 1502 C CA . PRO A 1 185 ? -10.282 18.965 13.181 1.00 91.75 185 PRO A CA 1
ATOM 1503 C C . PRO A 1 185 ? -10.785 19.075 11.741 1.00 91.75 185 PRO A C 1
ATOM 1505 O O . PRO A 1 185 ? -11.667 19.884 11.436 1.00 91.75 185 PRO A O 1
ATOM 1508 N N . ARG A 1 186 ? -10.228 18.252 10.855 1.00 94.00 186 ARG A N 1
ATOM 1509 C CA . ARG A 1 186 ? -10.583 18.219 9.432 1.00 94.00 186 ARG A CA 1
ATOM 1510 C C . ARG A 1 186 ? -11.089 16.835 9.059 1.00 94.00 186 ARG A C 1
ATOM 1512 O O . ARG A 1 186 ? -10.612 15.832 9.577 1.00 94.00 186 ARG A O 1
ATOM 1519 N N . GLU A 1 187 ? -12.050 16.787 8.147 1.00 93.94 187 GLU A N 1
ATOM 1520 C CA . GLU A 1 187 ? -12.508 15.529 7.564 1.00 93.94 187 GLU A CA 1
ATOM 1521 C C . GLU A 1 187 ? -11.473 15.032 6.545 1.00 93.94 187 GLU A C 1
ATOM 1523 O O . GLU A 1 187 ? -11.183 15.712 5.556 1.00 93.94 187 GLU A O 1
ATOM 1528 N N . LEU A 1 188 ? -10.919 13.845 6.790 1.00 93.75 188 LEU A N 1
ATOM 1529 C CA . LEU A 1 188 ? -10.152 13.092 5.8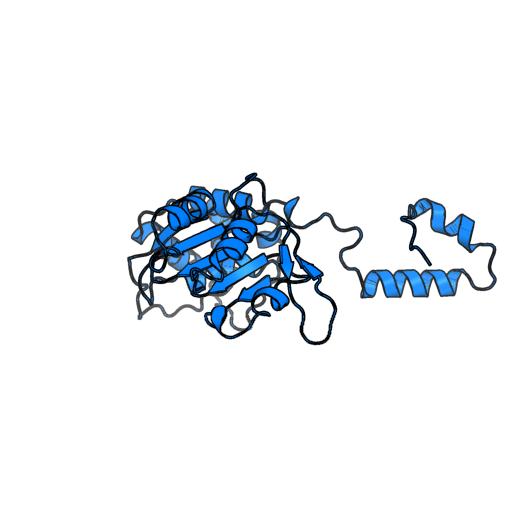10 1.00 93.75 188 LEU A CA 1
ATOM 1530 C C . LEU A 1 188 ? -11.141 12.294 4.962 1.00 93.75 188 LEU A C 1
ATOM 1532 O O . LEU A 1 188 ? -11.866 11.424 5.451 1.00 93.75 188 LEU A O 1
ATOM 1536 N N . LYS A 1 189 ? -11.181 12.634 3.675 1.00 93.19 189 LYS A N 1
ATOM 1537 C CA . LYS A 1 189 ? -11.970 11.915 2.677 1.00 93.19 189 LYS A CA 1
ATOM 1538 C C . LYS A 1 189 ? -11.366 10.539 2.421 1.00 93.19 189 LYS A C 1
ATOM 1540 O O . LYS A 1 189 ? -10.235 10.253 2.803 1.00 93.19 189 LYS A O 1
ATOM 1545 N N . ARG A 1 190 ? -12.128 9.703 1.717 1.00 94.75 190 ARG A N 1
ATOM 1546 C CA . ARG A 1 190 ? -11.656 8.404 1.251 1.00 94.75 190 ARG A CA 1
ATOM 1547 C C . ARG A 1 190 ? -10.331 8.549 0.490 1.00 94.75 190 ARG A C 1
ATOM 1549 O O . ARG A 1 190 ? -10.273 9.280 -0.496 1.00 94.75 190 ARG A O 1
ATOM 1556 N N . ILE A 1 191 ? -9.314 7.828 0.953 1.00 95.44 191 ILE A N 1
ATOM 1557 C CA . ILE A 1 191 ? -7.964 7.793 0.385 1.00 95.44 191 ILE A CA 1
ATOM 1558 C C . ILE A 1 191 ? -7.505 6.330 0.305 1.00 95.44 191 ILE A C 1
ATOM 1560 O O . ILE A 1 191 ? -7.629 5.627 1.309 1.00 95.44 191 ILE A O 1
ATOM 1564 N N . PRO A 1 192 ? -7.039 5.811 -0.842 1.00 97.75 192 PRO A N 1
ATOM 1565 C CA . PRO A 1 192 ? -6.543 4.442 -0.938 1.00 97.75 192 PRO A CA 1
ATOM 1566 C C . PRO A 1 192 ? -5.275 4.256 -0.097 1.00 97.75 192 PRO A C 1
ATOM 1568 O O . PRO A 1 192 ? -4.428 5.149 -0.026 1.00 97.75 192 PRO A O 1
ATOM 1571 N N . CYS A 1 193 ? -5.129 3.087 0.526 1.00 97.88 193 CYS A N 1
ATOM 1572 C CA . CYS A 1 193 ? -3.991 2.774 1.389 1.00 97.88 193 CYS A CA 1
ATOM 1573 C C . CYS A 1 193 ? -3.139 1.643 0.805 1.00 97.88 193 CYS A C 1
ATOM 1575 O O . CYS A 1 193 ? -3.630 0.543 0.556 1.00 97.88 193 CYS A O 1
ATOM 1577 N N . ILE A 1 194 ? -1.842 1.886 0.650 1.00 98.50 194 ILE A N 1
ATOM 1578 C CA . ILE A 1 194 ? -0.849 0.851 0.365 1.00 98.50 194 ILE A CA 1
ATOM 1579 C C . ILE A 1 194 ? -0.075 0.603 1.653 1.00 98.50 194 ILE A C 1
ATOM 1581 O O . ILE A 1 194 ? 0.533 1.517 2.200 1.00 98.50 194 ILE A O 1
ATOM 1585 N N . VAL A 1 195 ? -0.118 -0.624 2.159 1.00 97.94 195 VAL A N 1
ATOM 1586 C CA . VAL A 1 195 ? 0.409 -0.975 3.478 1.00 97.94 195 VAL A CA 1
ATOM 1587 C C . VAL A 1 195 ? 1.542 -1.979 3.337 1.00 97.94 195 VAL A C 1
ATOM 1589 O O . VAL A 1 195 ? 1.428 -2.950 2.591 1.00 97.94 195 VAL A O 1
ATOM 1592 N N . THR A 1 196 ? 2.620 -1.792 4.090 1.00 97.44 196 THR A N 1
ATOM 1593 C CA . THR A 1 196 ? 3.677 -2.794 4.260 1.00 97.44 196 THR A CA 1
ATOM 1594 C C . THR A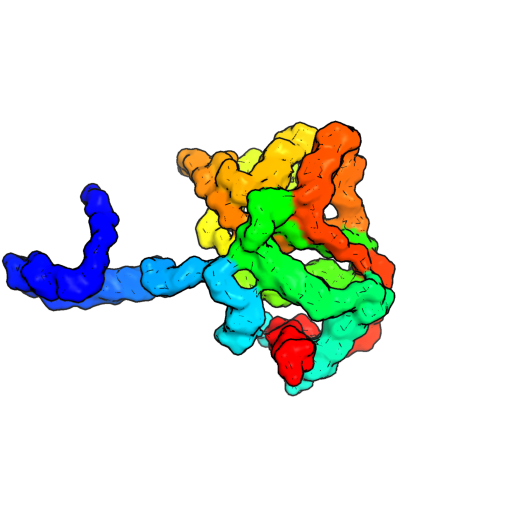 1 196 ? 3.763 -3.200 5.722 1.00 97.44 196 THR A C 1
ATOM 1596 O O . THR A 1 196 ? 3.681 -2.360 6.613 1.00 97.44 196 THR A O 1
ATOM 1599 N N . THR A 1 197 ? 3.888 -4.497 5.996 1.00 96.00 197 THR A N 1
ATOM 1600 C CA . THR A 1 197 ? 3.986 -4.988 7.377 1.00 96.00 197 THR A CA 1
ATOM 1601 C C . THR A 1 197 ? 4.739 -6.312 7.471 1.00 96.00 197 THR A C 1
ATOM 1603 O O . THR A 1 197 ? 4.657 -7.158 6.576 1.00 96.00 197 THR A O 1
ATOM 1606 N N . ASN A 1 198 ? 5.469 -6.528 8.563 1.00 94.88 198 ASN A N 1
ATOM 1607 C CA . ASN A 1 198 ? 6.111 -7.810 8.840 1.00 94.88 198 ASN A CA 1
ATOM 1608 C C . ASN A 1 198 ? 5.155 -8.824 9.474 1.00 94.88 198 ASN A C 1
ATOM 1610 O O . ASN A 1 198 ? 5.293 -10.030 9.269 1.00 94.88 198 ASN A O 1
ATOM 1614 N N . GLN A 1 199 ? 4.189 -8.321 10.235 1.00 92.56 199 GLN A N 1
ATOM 1615 C CA . GLN A 1 199 ? 3.230 -9.084 11.030 1.00 92.56 199 GLN A CA 1
ATOM 1616 C C . GLN A 1 199 ? 1.810 -8.858 10.510 1.00 92.56 199 GLN A C 1
ATOM 1618 O O . GLN A 1 199 ? 1.586 -7.970 9.681 1.00 92.56 199 GLN A O 1
ATOM 1623 N N . SER A 1 200 ? 0.842 -9.674 10.932 1.00 93.50 200 SER A N 1
ATOM 1624 C CA . SER A 1 200 ? -0.545 -9.379 10.572 1.00 93.50 200 SER A CA 1
ATOM 1625 C C . SER A 1 200 ? -0.943 -8.040 11.181 1.00 93.50 200 SER A C 1
ATOM 1627 O O . SER A 1 200 ? -0.648 -7.764 12.342 1.00 93.50 200 SER A O 1
ATOM 1629 N N . LEU A 1 201 ? -1.689 -7.232 10.425 1.00 93.31 201 LEU A N 1
ATOM 1630 C CA . LEU A 1 201 ? -2.255 -5.977 10.931 1.00 93.31 201 LEU A CA 1
ATOM 1631 C C . LEU A 1 201 ? -3.171 -6.187 12.146 1.00 93.31 201 LEU A C 1
ATOM 1633 O O . LEU A 1 201 ? -3.469 -5.242 12.868 1.00 93.31 201 LEU A O 1
ATOM 1637 N N . THR A 1 202 ? -3.630 -7.421 12.360 1.00 93.88 202 THR A N 1
ATOM 1638 C CA . THR A 1 202 ? -4.549 -7.788 13.435 1.00 93.88 202 THR A CA 1
ATOM 1639 C C . THR A 1 202 ? -3.887 -8.523 14.601 1.00 93.88 202 THR A C 1
ATOM 1641 O O . THR A 1 202 ? -4.597 -8.940 15.504 1.00 93.88 202 THR A O 1
ATOM 1644 N N . ASP A 1 203 ? -2.559 -8.704 14.612 1.00 90.62 203 ASP A N 1
ATOM 1645 C CA . ASP A 1 203 ? -1.881 -9.544 15.623 1.00 90.62 203 ASP A CA 1
ATOM 1646 C C . ASP A 1 203 ? -2.055 -9.028 17.065 1.00 90.62 203 ASP A C 1
ATOM 1648 O O . ASP A 1 203 ? -2.007 -9.805 18.013 1.00 90.62 203 ASP A O 1
ATOM 1652 N N . SER A 1 204 ? -2.289 -7.724 17.245 1.00 87.50 204 SER A N 1
ATOM 1653 C CA . SER A 1 204 ? -2.535 -7.101 18.559 1.00 87.50 204 SER A CA 1
ATOM 1654 C C . SER A 1 204 ? -4.023 -6.975 18.923 1.00 87.50 204 SER A C 1
ATOM 1656 O O . SER A 1 204 ? -4.357 -6.333 19.919 1.00 87.50 204 SER A O 1
ATOM 1658 N N . LEU A 1 205 ? -4.928 -7.542 18.118 1.00 91.75 205 LEU A N 1
ATOM 1659 C CA . LEU A 1 205 ? -6.376 -7.379 18.258 1.00 91.75 205 LEU A CA 1
ATOM 1660 C C . LEU A 1 205 ? -7.058 -8.688 18.664 1.00 91.75 205 LEU A C 1
ATOM 1662 O O . LEU A 1 205 ? -6.596 -9.784 18.362 1.00 91.75 205 LEU A O 1
ATOM 1666 N N . ILE A 1 206 ? -8.221 -8.567 19.304 1.00 91.56 206 ILE A N 1
ATOM 1667 C CA . ILE A 1 206 ? -9.130 -9.701 19.512 1.00 91.56 206 ILE A CA 1
ATOM 1668 C C . ILE A 1 206 ? -9.845 -10.072 18.202 1.00 91.56 206 ILE A C 1
ATOM 1670 O O . ILE A 1 206 ? -9.987 -9.241 17.300 1.00 91.56 206 ILE A O 1
ATOM 1674 N N . ASP A 1 207 ? -10.359 -11.298 18.094 1.00 89.00 207 ASP A N 1
ATOM 1675 C CA . ASP A 1 207 ? -10.984 -11.797 16.855 1.00 89.00 207 ASP A CA 1
ATOM 1676 C C . ASP A 1 207 ? -12.152 -10.929 16.362 1.00 89.00 207 ASP A C 1
ATOM 1678 O O . ASP A 1 207 ? -12.253 -10.636 15.168 1.00 89.00 207 ASP A O 1
ATOM 1682 N N . ALA A 1 208 ? -12.996 -10.450 17.284 1.00 91.81 208 ALA A N 1
ATOM 1683 C CA . ALA A 1 208 ? -14.133 -9.580 16.970 1.00 91.81 208 ALA A CA 1
ATOM 1684 C C . ALA A 1 208 ? -13.712 -8.268 16.277 1.00 91.81 208 ALA A C 1
ATOM 1686 O O . ALA A 1 208 ? -14.445 -7.730 15.446 1.00 91.81 208 ALA A O 1
ATOM 1687 N N . GLU A 1 209 ? -12.511 -7.781 16.587 1.00 93.69 209 GLU A N 1
ATOM 1688 C CA . GLU A 1 209 ? -11.940 -6.556 16.030 1.00 93.69 209 GLU A CA 1
ATOM 1689 C C . GLU A 1 209 ? -11.101 -6.817 14.772 1.00 93.69 209 GLU A C 1
ATOM 1691 O O . GLU A 1 209 ? -11.041 -5.971 13.877 1.00 93.69 209 GLU A O 1
ATOM 1696 N N . SER A 1 210 ? -10.524 -8.014 14.673 1.00 93.56 210 SER A N 1
ATOM 1697 C CA . SER A 1 210 ? -9.691 -8.462 13.557 1.00 93.56 210 SER A CA 1
ATOM 1698 C C . SER A 1 210 ? -10.495 -8.693 12.278 1.00 93.56 210 SER A C 1
ATOM 1700 O O . SER A 1 210 ? -10.087 -8.286 11.189 1.00 93.56 210 SER A O 1
ATOM 1702 N N . GLU A 1 211 ? -11.657 -9.336 12.394 1.00 94.50 211 GLU A N 1
ATOM 1703 C CA . GLU A 1 211 ? -12.456 -9.747 11.238 1.00 94.50 211 GLU A CA 1
ATOM 1704 C C . GLU A 1 211 ? -12.932 -8.564 10.365 1.00 94.50 211 GLU A C 1
ATOM 1706 O O . GLU A 1 211 ? -12.810 -8.630 9.137 1.00 94.50 211 GLU A O 1
ATOM 1711 N N . PRO A 1 212 ? -13.406 -7.437 10.933 1.00 95.38 212 PRO A N 1
ATOM 1712 C CA . PRO A 1 212 ? -13.724 -6.255 10.141 1.00 95.38 212 PRO A CA 1
ATOM 1713 C C . PRO A 1 212 ? -12.535 -5.689 9.363 1.00 95.38 212 PRO A C 1
ATOM 1715 O O . PRO A 1 212 ? -12.748 -5.203 8.258 1.00 95.38 212 PRO A O 1
ATOM 1718 N N . ILE A 1 213 ? -11.314 -5.741 9.909 1.00 96.31 213 ILE A N 1
ATOM 1719 C CA . ILE A 1 213 ? -10.104 -5.281 9.212 1.00 96.31 213 ILE A CA 1
ATOM 1720 C C . ILE A 1 213 ? -9.801 -6.212 8.037 1.00 96.31 213 ILE A C 1
ATOM 1722 O O . ILE A 1 213 ? -9.666 -5.744 6.908 1.00 96.31 213 ILE A O 1
ATOM 1726 N N . ARG A 1 214 ? -9.786 -7.531 8.271 1.00 95.88 214 ARG A N 1
ATOM 1727 C CA . ARG A 1 214 ? -9.485 -8.540 7.238 1.00 95.88 214 ARG A CA 1
ATOM 1728 C C . ARG A 1 214 ? -10.419 -8.456 6.031 1.00 95.88 214 ARG A C 1
ATOM 1730 O O . ARG A 1 214 ? -9.974 -8.605 4.902 1.00 95.88 214 ARG A O 1
ATOM 1737 N N . ARG A 1 215 ? -11.701 -8.142 6.242 1.00 96.19 215 ARG A N 1
ATOM 1738 C CA . ARG A 1 215 ? -12.696 -7.985 5.159 1.00 96.19 215 ARG A CA 1
ATOM 1739 C C . ARG A 1 215 ? -12.528 -6.722 4.306 1.00 96.19 215 ARG A C 1
ATOM 1741 O O . ARG A 1 215 ? -13.249 -6.567 3.324 1.00 96.19 215 ARG A O 1
ATOM 1748 N N . ARG A 1 216 ? -11.661 -5.794 4.712 1.00 97.12 216 ARG A N 1
ATOM 1749 C CA . ARG A 1 216 ? -11.500 -4.456 4.111 1.00 97.12 216 ARG A CA 1
ATOM 1750 C C . ARG A 1 216 ? -10.135 -4.262 3.449 1.00 97.12 216 ARG A C 1
ATOM 1752 O O . ARG A 1 216 ? -9.842 -3.176 2.950 1.00 97.12 216 ARG A O 1
ATOM 1759 N N . ILE A 1 217 ? -9.323 -5.316 3.431 1.00 97.88 217 ILE A N 1
ATOM 1760 C CA . ILE A 1 217 ? -7.983 -5.335 2.853 1.00 97.88 217 ILE A CA 1
ATOM 1761 C C . ILE A 1 217 ? -7.881 -6.412 1.770 1.00 97.88 217 ILE A C 1
ATOM 1763 O O . ILE A 1 217 ? -8.585 -7.420 1.812 1.00 97.88 217 ILE A O 1
ATOM 1767 N N . ILE A 1 218 ? -6.958 -6.217 0.835 1.00 98.19 218 ILE A N 1
ATOM 1768 C CA . ILE A 1 218 ? -6.421 -7.274 -0.027 1.00 98.19 218 ILE A CA 1
ATOM 1769 C C . ILE A 1 218 ? -4.993 -7.527 0.436 1.00 98.19 218 ILE A C 1
ATOM 1771 O O . ILE A 1 218 ? -4.190 -6.598 0.446 1.00 98.19 218 ILE A O 1
ATOM 1775 N N . GLU A 1 219 ? -4.674 -8.753 0.843 1.00 98.00 219 GLU A N 1
ATOM 1776 C CA . GLU A 1 219 ? -3.350 -9.103 1.367 1.00 98.00 219 GLU A CA 1
ATOM 1777 C C . GLU A 1 219 ? -2.568 -9.967 0.370 1.00 98.00 219 GLU A C 1
ATOM 1779 O O . GLU A 1 219 ? -3.064 -10.985 -0.108 1.00 98.00 219 GLU A O 1
ATOM 1784 N N . TYR A 1 220 ? -1.321 -9.574 0.108 1.00 98.31 220 TYR A N 1
ATOM 1785 C CA . TYR A 1 220 ? -0.324 -10.347 -0.625 1.00 98.31 220 TYR A CA 1
ATOM 1786 C C . TYR A 1 220 ? 0.841 -10.709 0.293 1.00 98.31 220 TYR A C 1
ATOM 1788 O O . TYR A 1 220 ? 1.323 -9.887 1.077 1.00 98.31 220 TYR A O 1
ATOM 1796 N N . LEU A 1 221 ? 1.315 -11.948 0.166 1.00 97.44 221 LEU A N 1
ATOM 1797 C CA . LEU A 1 221 ? 2.331 -12.529 1.034 1.00 97.44 221 LEU A CA 1
ATOM 1798 C C . LEU A 1 221 ? 3.684 -12.586 0.324 1.00 97.44 221 LEU A C 1
ATOM 1800 O O . LEU A 1 221 ? 3.835 -13.267 -0.683 1.00 97.44 221 LEU A O 1
ATOM 1804 N N . LEU A 1 222 ? 4.675 -11.881 0.868 1.00 96.25 222 LEU A N 1
ATOM 1805 C CA . LEU A 1 222 ? 6.047 -11.846 0.372 1.00 96.25 222 LEU A CA 1
ATOM 1806 C C . LEU A 1 222 ? 6.973 -12.485 1.408 1.00 96.25 222 LEU A C 1
ATOM 1808 O O . LEU A 1 222 ? 7.461 -11.805 2.312 1.00 96.25 222 LEU A O 1
ATOM 1812 N N . TYR A 1 223 ? 7.212 -13.789 1.277 1.00 94.06 223 TYR A N 1
ATOM 1813 C CA . TYR A 1 223 ? 8.050 -14.585 2.181 1.00 94.06 223 TYR A CA 1
ATOM 1814 C C . TYR A 1 223 ? 9.444 -14.895 1.639 1.00 94.06 223 TYR A C 1
ATOM 1816 O O . TYR A 1 223 ? 10.335 -15.233 2.420 1.00 94.06 223 TYR A O 1
ATOM 1824 N N . ARG A 1 224 ? 9.662 -14.787 0.326 1.00 93.44 224 ARG A N 1
ATOM 1825 C CA . ARG A 1 224 ? 10.987 -14.975 -0.266 1.00 93.44 224 ARG A CA 1
ATOM 1826 C C . ARG A 1 224 ? 11.802 -13.688 -0.136 1.00 93.44 224 ARG A C 1
ATOM 1828 O O . ARG A 1 224 ? 11.344 -12.647 -0.615 1.00 93.44 224 ARG A O 1
ATOM 1835 N N . PRO A 1 225 ? 12.982 -13.734 0.506 1.00 88.00 225 PRO A N 1
ATOM 1836 C CA . PRO A 1 225 ? 13.847 -12.572 0.596 1.00 88.00 225 PRO A CA 1
ATOM 1837 C C . PRO A 1 225 ? 14.359 -12.185 -0.790 1.00 88.00 225 PRO A C 1
ATOM 1839 O O . PRO A 1 225 ? 14.584 -13.039 -1.650 1.00 88.00 225 PRO A O 1
ATOM 1842 N N . ILE A 1 226 ? 14.551 -10.886 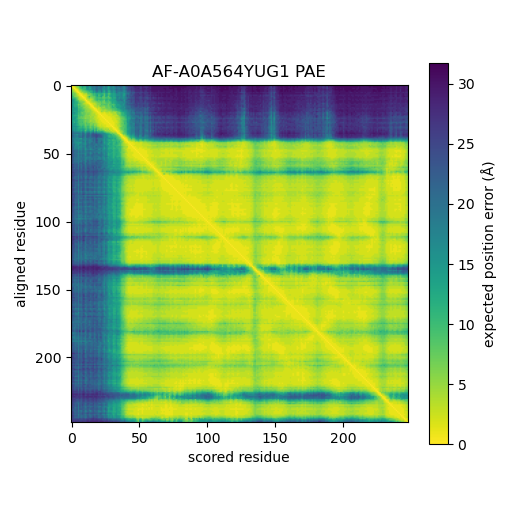-0.984 1.00 86.12 226 ILE A N 1
ATOM 1843 C CA . ILE A 1 226 ? 15.272 -10.367 -2.139 1.00 86.12 226 ILE A CA 1
ATOM 1844 C C . ILE A 1 226 ? 16.746 -10.753 -2.015 1.00 86.12 226 ILE A C 1
ATOM 1846 O O . ILE A 1 226 ? 17.270 -10.885 -0.905 1.00 86.12 226 ILE A O 1
ATOM 1850 N N . SER A 1 227 ? 17.414 -10.966 -3.143 1.00 77.94 227 SER A N 1
ATOM 1851 C CA . SER A 1 227 ? 18.817 -11.354 -3.123 1.00 77.94 227 SER A CA 1
ATOM 1852 C C . SER A 1 227 ? 19.693 -10.133 -2.803 1.00 77.94 227 SER A C 1
ATOM 1854 O O . SER A 1 227 ? 19.463 -9.028 -3.296 1.00 77.94 227 SER A O 1
ATOM 1856 N N . ASN A 1 228 ? 20.680 -10.305 -1.919 1.00 67.94 228 ASN A N 1
ATOM 1857 C CA . ASN A 1 228 ? 21.559 -9.210 -1.475 1.00 67.94 228 ASN A CA 1
ATOM 1858 C C . ASN A 1 228 ? 22.641 -8.844 -2.509 1.00 67.94 228 ASN A C 1
ATOM 1860 O O . ASN A 1 228 ? 23.376 -7.881 -2.318 1.00 67.94 228 ASN A O 1
ATOM 1864 N N . ASP A 1 229 ? 22.769 -9.634 -3.569 1.00 66.44 229 ASP A N 1
ATOM 1865 C CA . ASP A 1 229 ? 23.750 -9.516 -4.648 1.00 66.44 229 ASP A CA 1
ATOM 1866 C C . ASP A 1 229 ? 23.224 -8.733 -5.863 1.00 66.44 229 ASP A C 1
ATOM 1868 O O . ASP A 1 229 ? 23.923 -8.613 -6.870 1.00 66.44 229 ASP A O 1
ATOM 1872 N N . TYR A 1 230 ? 22.010 -8.179 -5.785 1.00 66.38 230 TYR A N 1
ATOM 1873 C CA . TYR A 1 230 ? 21.447 -7.397 -6.877 1.00 66.38 230 TYR A CA 1
ATOM 1874 C C . TYR A 1 230 ? 22.150 -6.039 -7.020 1.00 66.38 230 TYR A C 1
ATOM 1876 O O . TYR A 1 230 ? 22.088 -5.186 -6.135 1.00 66.38 230 TYR A O 1
ATOM 1884 N N . THR A 1 231 ? 22.820 -5.850 -8.155 1.00 67.56 231 THR A N 1
ATOM 1885 C CA . THR A 1 231 ? 23.632 -4.667 -8.470 1.00 67.56 231 THR A CA 1
ATOM 1886 C C . THR A 1 231 ? 22.895 -3.516 -9.175 1.00 67.56 231 THR A C 1
ATOM 1888 O O . THR A 1 231 ? 23.295 -2.373 -8.942 1.00 67.56 231 THR A O 1
ATOM 1891 N N . PRO A 1 232 ? 21.854 -3.736 -10.010 1.00 77.38 232 PRO A N 1
ATOM 1892 C CA . PRO A 1 232 ? 21.163 -2.636 -10.685 1.00 77.38 232 PRO A CA 1
ATOM 1893 C C . PRO A 1 232 ? 20.381 -1.720 -9.733 1.00 77.38 232 PRO A C 1
ATOM 1895 O O . PRO A 1 232 ? 19.833 -2.147 -8.711 1.00 77.38 232 PRO A O 1
ATOM 1898 N N . ILE A 1 233 ? 20.251 -0.451 -10.115 1.00 83.31 233 ILE A N 1
ATOM 1899 C CA . ILE A 1 233 ? 19.490 0.551 -9.362 1.00 83.31 233 ILE A CA 1
ATOM 1900 C C . ILE A 1 233 ? 18.000 0.388 -9.682 1.00 83.31 233 ILE A C 1
ATOM 1902 O O . ILE A 1 233 ? 17.543 0.606 -10.804 1.00 83.31 233 ILE A O 1
ATOM 1906 N N . ILE A 1 234 ? 17.196 0.036 -8.678 1.00 87.56 234 ILE A N 1
ATOM 1907 C CA . ILE A 1 234 ? 15.744 -0.078 -8.855 1.00 87.56 234 ILE A CA 1
ATOM 1908 C C . ILE A 1 234 ? 15.098 1.289 -8.632 1.00 87.56 234 ILE A C 1
ATOM 1910 O O . ILE A 1 234 ? 14.832 1.687 -7.499 1.00 87.56 234 ILE A O 1
ATOM 1914 N N . CYS A 1 235 ? 14.824 1.984 -9.732 1.00 90.81 235 CYS A N 1
ATOM 1915 C CA . CYS A 1 235 ? 14.075 3.238 -9.754 1.00 90.81 235 CYS A CA 1
ATOM 1916 C C . CYS A 1 235 ? 12.667 3.047 -10.342 1.00 90.81 235 CYS A C 1
ATOM 1918 O O . CYS A 1 235 ? 12.296 1.959 -10.794 1.00 90.81 235 CYS A O 1
ATOM 1920 N N . PHE A 1 236 ? 11.874 4.115 -10.365 1.00 94.50 236 PHE A N 1
ATOM 1921 C CA . PHE A 1 236 ? 10.517 4.100 -10.898 1.00 94.50 236 PHE A CA 1
ATOM 1922 C C . PHE A 1 236 ? 10.461 3.753 -12.394 1.00 94.50 236 PHE A C 1
ATOM 1924 O O . PHE A 1 236 ? 9.508 3.102 -12.813 1.00 94.50 236 PHE A O 1
ATOM 1931 N N . HIS A 1 237 ? 11.498 4.048 -13.192 1.00 93.88 237 HIS A N 1
ATOM 1932 C CA . HIS A 1 237 ? 11.558 3.580 -14.587 1.00 93.88 237 HIS A CA 1
ATOM 1933 C C . HIS A 1 237 ? 11.513 2.051 -14.701 1.00 93.88 237 HIS A C 1
ATOM 1935 O O . HIS A 1 237 ? 10.915 1.520 -15.637 1.00 93.88 237 HIS A O 1
ATOM 1941 N N . SER A 1 238 ? 12.109 1.332 -13.748 1.00 94.12 238 SER A N 1
ATOM 1942 C CA . SER A 1 238 ? 12.062 -0.131 -13.698 1.00 94.12 238 SER A CA 1
ATOM 1943 C C . SER A 1 238 ? 10.631 -0.625 -13.475 1.00 94.12 238 SER A C 1
ATOM 1945 O O . SER A 1 238 ? 10.176 -1.556 -14.138 1.00 94.12 238 SER A O 1
ATOM 1947 N N . TRP A 1 239 ? 9.890 0.041 -12.585 1.00 95.56 239 TRP A N 1
ATOM 1948 C CA . TRP A 1 239 ? 8.476 -0.242 -12.332 1.00 95.56 239 TRP A CA 1
ATOM 1949 C C . TRP A 1 239 ? 7.589 0.094 -13.535 1.00 95.56 239 TRP A C 1
ATOM 1951 O O . TRP A 1 239 ? 6.770 -0.723 -13.952 1.00 95.56 239 TRP A O 1
ATOM 1961 N N . GLN A 1 240 ? 7.794 1.265 -14.138 1.00 94.94 240 GLN A N 1
ATOM 1962 C CA . GLN A 1 240 ? 7.084 1.709 -15.335 1.00 94.94 240 GLN A CA 1
ATOM 1963 C C . GLN A 1 240 ? 7.313 0.744 -16.506 1.00 94.94 240 GLN A C 1
ATOM 1965 O O . GLN A 1 240 ? 6.359 0.315 -17.152 1.00 94.94 240 GLN A O 1
ATOM 1970 N N . THR A 1 241 ? 8.564 0.330 -16.728 1.00 94.75 241 THR A N 1
ATOM 1971 C CA . THR A 1 241 ? 8.937 -0.650 -17.759 1.00 94.75 241 THR A CA 1
ATOM 1972 C C . THR A 1 241 ? 8.246 -1.992 -17.531 1.00 94.75 241 THR A C 1
ATOM 1974 O O . THR A 1 241 ? 7.726 -2.576 -18.483 1.00 94.75 241 THR A O 1
ATOM 1977 N N . LEU A 1 242 ? 8.208 -2.471 -16.282 1.00 95.56 242 LEU A N 1
ATOM 1978 C CA . LEU A 1 242 ? 7.510 -3.704 -15.922 1.00 95.56 242 LEU A CA 1
ATOM 1979 C C . LEU A 1 242 ? 6.007 -3.609 -16.220 1.00 95.56 242 LEU A C 1
ATOM 1981 O O . LEU A 1 242 ? 5.460 -4.474 -16.901 1.00 95.56 242 LEU A O 1
ATOM 1985 N N . CYS A 1 243 ? 5.355 -2.540 -15.757 1.00 94.69 243 CYS A N 1
ATOM 1986 C CA . CYS A 1 243 ? 3.923 -2.325 -15.951 1.00 94.69 243 CYS A CA 1
ATOM 1987 C C . CYS A 1 243 ? 3.548 -2.251 -17.436 1.00 94.69 243 CYS A C 1
ATOM 1989 O O . CYS A 1 243 ? 2.588 -2.883 -17.861 1.00 94.69 243 CYS A O 1
ATOM 1991 N N . ILE A 1 244 ? 4.316 -1.516 -18.244 1.00 90.31 244 ILE A N 1
ATOM 1992 C CA . ILE A 1 244 ? 4.040 -1.361 -19.679 1.00 90.31 244 ILE A CA 1
ATOM 1993 C C . ILE A 1 244 ? 4.220 -2.687 -20.424 1.00 90.31 244 ILE A C 1
ATOM 1995 O O . ILE A 1 244 ? 3.404 -3.025 -21.273 1.00 90.31 244 ILE A O 1
ATOM 1999 N N . ARG A 1 245 ? 5.275 -3.451 -20.120 1.00 87.00 245 ARG A N 1
ATOM 2000 C CA . ARG A 1 245 ? 5.560 -4.711 -20.824 1.00 87.00 245 ARG A CA 1
ATOM 2001 C C . ARG A 1 245 ? 4.618 -5.851 -20.483 1.00 87.00 245 ARG A C 1
ATOM 2003 O O . ARG A 1 245 ? 4.493 -6.755 -21.290 1.00 87.00 245 ARG A O 1
ATOM 2010 N N . TYR A 1 246 ? 4.014 -5.849 -19.301 1.00 81.25 246 TYR A N 1
ATOM 2011 C CA . TYR A 1 246 ? 3.083 -6.911 -18.933 1.00 81.25 246 TYR A CA 1
ATOM 2012 C C . TYR A 1 246 ? 1.723 -6.773 -19.639 1.00 81.25 246 TYR A C 1
ATOM 2014 O O . TYR A 1 246 ? 1.016 -7.760 -19.811 1.00 81.25 246 TYR A O 1
ATOM 2022 N N . PHE A 1 247 ? 1.353 -5.553 -20.041 1.00 67.31 247 PHE A N 1
ATOM 2023 C CA . PHE A 1 247 ? 0.050 -5.237 -20.640 1.00 67.31 247 PHE A CA 1
ATOM 2024 C C . PHE A 1 247 ? 0.105 -4.941 -22.149 1.00 67.31 247 PHE A C 1
ATOM 2026 O O . PHE A 1 247 ? -0.939 -4.662 -22.738 1.00 67.31 247 PHE A O 1
ATOM 2033 N N . ASN A 1 248 ? 1.292 -5.018 -22.758 1.00 56.59 248 ASN A N 1
ATOM 2034 C CA . ASN A 1 248 ? 1.511 -4.993 -24.209 1.00 56.59 248 ASN A CA 1
ATOM 2035 C C . ASN A 1 248 ? 1.837 -6.399 -24.710 1.00 56.59 248 ASN A C 1
ATOM 2037 O O . ASN A 1 248 ? 1.329 -6.764 -25.790 1.00 56.59 248 ASN A O 1
#

pLDDT: mean 85.18, std 15.74, range [30.78, 98.62]

Organism: Hymenolepis diminuta (NCBI:txid6216)

Nearest PDB structures (foldseek):
  2v9p-assembly1_E  TM=6.995E-01  e=1.231E-11  Deltapapillomavirus 4
  2gxa-assembly2_K  TM=7.258E-01  e=4.716E-11  Deltapapillomavirus 4
  5a9k-assembly1_C  TM=6.996E-01  e=6.020E-11  Bovine papillomavirus
  7apd-assembly1_E  TM=7.022E-01  e=4.800E-10  Bovine papillomavirus
  7jsg-assembly1_G  TM=5.312E-01  e=2.700E-08  adeno-associated virus 2

Sequence (248 aa):
MQWIKFNPEQLPELWSRYPNWEKKLQQYVSVMIKTKSGLFDEPFHIKPYLVHVQHATCPDNLHDNDPLAGARYLYSIFTNNDIDFGLFLAEVDKIIRMTYPRINALVLRGPTSTGKTLIAKNIVKPYNYETVSRDGDATAFYLQNLLDHDVALMEEPHISMTTVQNFKELFAGSPLIVQVKNHAPRELKRIPCIVTTNQSLTDSLIDAESEPIRRRIIEYLLYRPISNDYTPIICFHSWQTLCIRYFN